Protein AF-A0A7C7AIQ3-F1 (afdb_monomer)

Structure (mmCIF, N/CA/C/O backbone):
data_AF-A0A7C7AIQ3-F1
#
_entry.id   AF-A0A7C7AIQ3-F1
#
loop_
_atom_site.group_PDB
_atom_site.id
_atom_site.type_symbol
_atom_site.label_atom_id
_atom_site.label_alt_id
_atom_site.label_comp_id
_atom_site.label_asym_id
_atom_site.label_entity_id
_atom_site.label_seq_id
_atom_site.pdbx_PDB_ins_code
_atom_site.Cartn_x
_atom_site.Cartn_y
_atom_site.Cartn_z
_atom_site.occupancy
_atom_site.B_iso_or_equiv
_atom_site.auth_seq_id
_atom_site.auth_comp_id
_atom_site.auth_asym_id
_atom_site.auth_atom_id
_atom_site.pdbx_PDB_model_num
ATOM 1 N N . MET A 1 1 ? -0.720 5.839 36.475 1.00 49.28 1 MET A N 1
ATOM 2 C CA . MET A 1 1 ? -1.528 6.045 35.259 1.00 49.28 1 MET A CA 1
ATOM 3 C C . MET A 1 1 ? -2.927 5.538 35.552 1.00 49.28 1 MET A C 1
ATOM 5 O O . MET A 1 1 ? -3.053 4.562 36.286 1.00 49.28 1 MET A O 1
ATOM 9 N N . SER A 1 2 ? -3.957 6.256 35.114 1.00 49.16 2 SER A N 1
ATOM 10 C CA . SER A 1 2 ? -5.349 5.854 35.315 1.00 49.16 2 SER A CA 1
ATOM 11 C C . SER A 1 2 ? -5.785 5.076 34.081 1.00 49.16 2 SER A C 1
ATOM 13 O O . SER A 1 2 ? -6.125 5.709 33.092 1.00 49.16 2 SER A O 1
ATOM 15 N N . ASN A 1 3 ? -5.811 3.741 34.148 1.00 64.69 3 ASN A N 1
ATOM 16 C CA . ASN A 1 3 ? -6.413 2.907 33.104 1.00 64.69 3 ASN A CA 1
ATOM 17 C C . ASN A 1 3 ? -7.924 3.153 33.109 1.00 64.69 3 ASN A C 1
ATOM 19 O O . ASN A 1 3 ? -8.676 2.507 33.842 1.00 64.69 3 ASN A O 1
ATOM 23 N N . LYS A 1 4 ? -8.358 4.166 32.365 1.00 81.81 4 LYS A N 1
ATOM 24 C CA . LYS A 1 4 ? -9.759 4.517 32.202 1.00 81.81 4 LYS A CA 1
ATOM 25 C C . LYS A 1 4 ? -10.220 3.943 30.876 1.00 81.81 4 LYS A C 1
ATOM 27 O O . LYS A 1 4 ? -9.549 4.082 29.865 1.00 81.81 4 LYS A O 1
ATOM 32 N N . PHE A 1 5 ? -11.397 3.342 30.885 1.00 80.12 5 PHE A N 1
ATOM 33 C CA . PHE A 1 5 ? -12.106 3.023 29.663 1.00 80.12 5 PHE A CA 1
ATOM 34 C C . PHE A 1 5 ? -13.197 4.070 29.429 1.00 80.12 5 PHE A C 1
ATOM 36 O O . PHE A 1 5 ? -13.972 4.388 30.336 1.00 80.12 5 PHE A O 1
ATOM 43 N N . SER A 1 6 ? -13.244 4.643 28.228 1.00 82.38 6 SER A N 1
ATOM 44 C CA . SER A 1 6 ? -14.257 5.618 27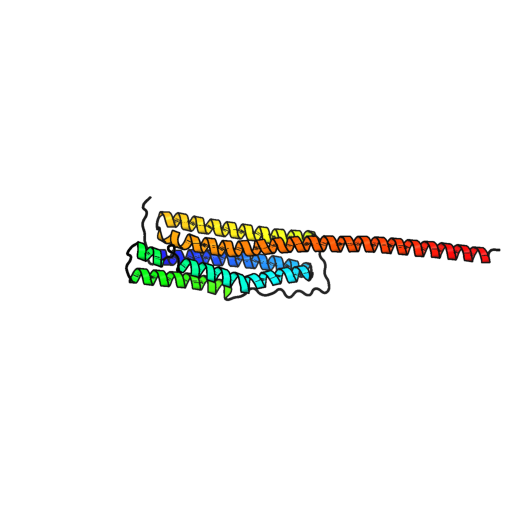.834 1.00 82.38 6 SER A CA 1
ATOM 45 C C . SER A 1 6 ? -14.671 5.401 26.386 1.00 82.38 6 SER A C 1
ATOM 47 O O . SER A 1 6 ? -13.958 5.779 25.465 1.00 82.38 6 SER A O 1
ATOM 49 N N . PHE A 1 7 ? -15.883 4.892 26.182 1.00 84.56 7 PHE A N 1
ATOM 50 C CA . PHE A 1 7 ? -16.467 4.720 24.850 1.00 84.56 7 PHE A CA 1
ATOM 51 C C . PHE A 1 7 ? -17.445 5.840 24.481 1.00 84.56 7 PHE A C 1
ATOM 53 O O . PHE A 1 7 ? -18.504 5.608 23.906 1.00 84.56 7 PHE A O 1
ATOM 60 N N . LYS A 1 8 ? -17.128 7.074 24.881 1.00 88.69 8 LYS A N 1
ATOM 61 C CA . LYS A 1 8 ? -17.923 8.255 24.522 1.00 88.69 8 LYS A CA 1
ATOM 62 C C . LYS A 1 8 ? -17.771 8.570 23.035 1.00 88.69 8 LYS A C 1
ATOM 64 O O . LYS A 1 8 ? -16.748 8.243 22.447 1.00 88.69 8 LYS A O 1
ATOM 69 N N . GLU A 1 9 ? -18.751 9.275 22.479 1.00 88.56 9 GLU A N 1
ATOM 70 C CA . GLU A 1 9 ? -18.782 9.689 21.068 1.00 88.56 9 GLU A CA 1
ATOM 71 C C . GLU A 1 9 ? -17.469 10.339 20.601 1.00 88.56 9 GLU A C 1
ATOM 73 O O . GLU A 1 9 ? -16.960 9.999 19.542 1.00 88.56 9 GLU A O 1
ATOM 78 N N . GLU A 1 10 ? -16.865 11.196 21.426 1.00 89.75 10 GLU A N 1
ATOM 79 C CA . GLU A 1 10 ? -15.588 11.853 21.121 1.00 89.75 10 GLU A CA 1
ATOM 80 C C . GLU A 1 10 ? -14.443 10.846 20.897 1.00 89.75 10 GLU A C 1
ATOM 82 O O . GLU A 1 10 ? -13.700 10.963 19.928 1.00 89.75 10 GLU A O 1
ATOM 87 N N . ALA A 1 11 ? -14.361 9.794 21.720 1.00 89.88 11 ALA A N 1
ATOM 88 C CA . ALA A 1 11 ? -13.369 8.732 21.548 1.00 89.88 11 ALA A CA 1
ATOM 89 C C . ALA A 1 11 ? -13.657 7.878 20.303 1.00 89.88 11 ALA A C 1
ATOM 91 O O . ALA A 1 11 ? -12.736 7.482 19.598 1.00 89.88 11 ALA A O 1
ATOM 92 N N . GLN A 1 12 ? -14.934 7.619 20.003 1.00 91.50 12 GLN A N 1
ATOM 93 C CA . GLN A 1 12 ? -15.332 6.883 18.798 1.00 91.50 12 GLN A CA 1
ATOM 94 C C . GLN A 1 12 ? -14.935 7.652 17.529 1.00 91.50 12 GLN A C 1
ATOM 96 O O . GLN A 1 12 ? -14.355 7.076 16.613 1.00 91.50 12 GLN A O 1
ATOM 101 N N . GLN A 1 13 ? -15.193 8.964 17.495 1.00 92.38 13 GLN A N 1
ATOM 102 C CA . GLN A 1 13 ? -14.809 9.836 16.382 1.00 92.38 13 GLN A CA 1
ATOM 103 C C . GLN A 1 13 ? -13.288 9.904 16.212 1.00 92.38 13 GLN A C 1
ATOM 105 O O . GLN A 1 13 ? -12.798 9.832 15.088 1.00 92.38 13 GLN A O 1
ATOM 110 N N . GLN A 1 14 ? -12.538 9.994 17.313 1.00 92.94 14 GLN A N 1
ATOM 111 C CA . GLN A 1 14 ? -11.074 9.979 17.278 1.00 92.94 14 GLN A CA 1
ATOM 112 C C . GLN A 1 14 ? -10.526 8.655 16.739 1.00 92.94 14 GLN A C 1
ATOM 114 O O . GLN A 1 14 ? -9.630 8.674 15.902 1.00 92.94 14 GLN A O 1
ATOM 119 N N . ILE A 1 15 ? -11.090 7.517 17.153 1.00 93.06 15 ILE A N 1
ATOM 120 C CA . ILE A 1 15 ? -10.710 6.191 16.646 1.00 93.06 15 ILE A CA 1
ATOM 121 C C . ILE A 1 15 ? -10.905 6.100 15.124 1.00 93.06 15 ILE A C 1
ATOM 123 O O . ILE A 1 15 ? -9.978 5.703 14.418 1.00 93.06 15 ILE A O 1
ATOM 127 N N . ILE A 1 16 ? -12.070 6.514 14.607 1.00 93.06 16 ILE A N 1
ATOM 128 C CA . ILE A 1 16 ? -12.324 6.541 13.153 1.00 93.06 16 ILE A CA 1
ATOM 129 C C . ILE A 1 16 ? -11.329 7.467 12.464 1.00 93.06 16 ILE A C 1
ATOM 131 O O . ILE A 1 16 ? -10.707 7.071 11.483 1.00 93.06 16 ILE A O 1
ATOM 135 N N . SER A 1 17 ? -11.161 8.683 12.989 1.00 94.19 17 SER A N 1
ATOM 136 C CA . SER A 1 17 ? -10.288 9.687 12.388 1.00 94.19 17 SER A CA 1
ATOM 137 C C . SER A 1 17 ? -8.838 9.215 12.326 1.00 94.19 17 SER A C 1
ATOM 139 O O . SER A 1 17 ? -8.177 9.474 11.330 1.00 94.19 17 SER A O 1
ATOM 141 N N . LEU A 1 18 ? -8.339 8.516 13.349 1.00 94.75 18 LEU A N 1
ATOM 142 C CA . LEU A 1 18 ? -6.983 7.966 13.340 1.00 94.75 18 LEU A CA 1
ATOM 143 C C . LEU A 1 18 ? -6.809 6.929 12.233 1.00 94.75 18 LEU A C 1
ATOM 145 O O . LEU A 1 18 ? -5.824 6.987 11.501 1.00 94.75 18 LEU A O 1
ATOM 149 N N . TYR A 1 19 ? -7.765 6.009 12.093 1.00 94.25 19 TYR A N 1
ATOM 150 C CA . TYR A 1 19 ? -7.706 5.000 11.040 1.00 94.25 19 TYR A CA 1
ATOM 151 C C . TYR A 1 19 ? -7.817 5.636 9.649 1.00 94.25 19 TYR A C 1
ATOM 153 O O . TYR A 1 19 ? -6.993 5.358 8.784 1.00 94.25 19 TYR A O 1
ATOM 161 N N . GLN A 1 20 ? -8.764 6.558 9.455 1.00 94.62 20 GLN A N 1
ATOM 162 C CA . GLN A 1 20 ? -8.921 7.314 8.208 1.00 94.62 20 GLN A CA 1
ATOM 163 C C . GLN A 1 20 ? -7.645 8.059 7.827 1.00 94.62 20 GLN A C 1
ATOM 165 O O . GLN A 1 20 ? -7.159 7.898 6.713 1.00 94.62 20 GLN A O 1
ATOM 170 N N . SER A 1 21 ? -7.055 8.817 8.752 1.00 95.88 21 SER A N 1
ATOM 171 C CA . SER A 1 21 ? -5.840 9.576 8.463 1.00 95.88 21 SER A CA 1
ATOM 172 C C . SER A 1 21 ? -4.635 8.673 8.172 1.00 95.88 21 SER A C 1
ATOM 174 O O . SER A 1 21 ? -3.797 9.041 7.350 1.00 95.88 21 SER A O 1
ATOM 176 N N . ALA A 1 22 ? -4.549 7.483 8.780 1.00 94.88 22 ALA A N 1
ATOM 177 C CA . ALA A 1 22 ? -3.524 6.500 8.426 1.00 94.88 22 ALA A CA 1
ATOM 178 C C . ALA A 1 22 ? -3.657 6.047 6.967 1.00 94.88 22 ALA A C 1
ATOM 180 O O . ALA A 1 22 ? -2.678 6.068 6.224 1.00 94.88 22 ALA A O 1
ATOM 181 N N . ILE A 1 23 ? -4.875 5.715 6.540 1.00 93.12 23 ILE A N 1
ATOM 182 C CA . ILE A 1 23 ? -5.164 5.307 5.163 1.00 93.12 23 ILE A CA 1
ATOM 183 C C . ILE A 1 23 ? -4.955 6.458 4.168 1.00 93.12 23 ILE A C 1
ATOM 185 O O . ILE A 1 23 ? -4.373 6.253 3.104 1.00 93.12 23 ILE A O 1
ATOM 189 N N . GLU A 1 24 ? -5.370 7.680 4.505 1.00 94.12 24 GLU A N 1
ATOM 190 C CA . GLU A 1 24 ? -5.169 8.867 3.665 1.00 94.12 24 GLU A CA 1
ATOM 191 C C . GLU A 1 24 ? -3.683 9.198 3.465 1.00 94.12 24 GLU A C 1
ATOM 193 O O . GLU A 1 24 ? -3.253 9.436 2.331 1.00 94.12 24 GLU A O 1
ATOM 198 N N . ASP A 1 25 ? -2.887 9.176 4.541 1.00 95.94 25 ASP A N 1
ATOM 199 C CA . ASP A 1 25 ? -1.438 9.391 4.471 1.00 95.94 25 ASP A CA 1
ATOM 200 C C . ASP A 1 25 ? -0.778 8.320 3.581 1.00 95.94 25 ASP A C 1
ATOM 202 O O . ASP A 1 25 ? 0.031 8.644 2.706 1.00 95.94 25 ASP A O 1
ATOM 206 N N . THR A 1 26 ? -1.172 7.051 3.736 1.00 93.00 26 THR A N 1
ATOM 207 C CA . THR A 1 26 ? -0.677 5.944 2.906 1.00 93.00 26 THR A CA 1
ATOM 208 C C . THR A 1 26 ? -1.060 6.103 1.436 1.00 93.00 26 THR A C 1
ATOM 210 O O . THR A 1 26 ? -0.207 5.945 0.558 1.00 93.00 26 THR A O 1
ATOM 213 N N . ASN A 1 27 ? -2.305 6.468 1.132 1.00 90.50 27 ASN A N 1
ATOM 214 C CA . ASN A 1 27 ? -2.757 6.694 -0.244 1.00 90.50 27 ASN A CA 1
ATOM 215 C C . ASN A 1 27 ? -2.008 7.860 -0.903 1.00 90.50 27 ASN A C 1
ATOM 217 O O . ASN A 1 27 ? -1.611 7.765 -2.065 1.00 90.50 27 ASN A O 1
ATOM 221 N N . SER A 1 28 ? -1.747 8.931 -0.151 1.00 93.50 28 SER A N 1
ATOM 222 C CA . SER A 1 28 ? -0.955 10.075 -0.615 1.00 93.50 28 SER A CA 1
ATOM 223 C C . SER A 1 28 ? 0.465 9.668 -1.020 1.00 93.50 28 SER A C 1
ATOM 225 O O . SER A 1 28 ? 0.931 10.032 -2.103 1.00 93.50 28 SER A O 1
ATOM 227 N N . GLU A 1 29 ? 1.155 8.874 -0.196 1.00 94.50 29 GLU A N 1
ATOM 228 C CA . GLU A 1 29 ? 2.487 8.362 -0.544 1.00 94.50 29 GLU A CA 1
ATOM 229 C C . GLU A 1 29 ? 2.442 7.358 -1.702 1.00 94.50 29 GLU A C 1
ATOM 231 O O . GLU A 1 29 ? 3.329 7.364 -2.558 1.00 94.50 29 GLU A O 1
ATOM 236 N N . THR A 1 30 ? 1.378 6.554 -1.787 1.00 90.88 30 THR A N 1
ATOM 237 C CA . THR A 1 30 ? 1.174 5.591 -2.880 1.00 90.88 30 THR A CA 1
ATOM 238 C C . THR A 1 30 ? 1.076 6.320 -4.212 1.00 90.88 30 THR A C 1
ATOM 240 O O . THR A 1 30 ? 1.784 5.977 -5.156 1.00 90.88 30 THR A O 1
ATOM 243 N N . GLN A 1 31 ? 0.283 7.391 -4.284 1.00 90.62 31 GLN A N 1
ATOM 244 C CA . GLN A 1 31 ? 0.156 8.179 -5.506 1.00 90.62 31 GLN A CA 1
ATOM 245 C C . GLN A 1 31 ? 1.492 8.808 -5.925 1.00 90.62 31 GLN A C 1
ATOM 247 O O . GLN A 1 31 ? 1.877 8.721 -7.090 1.00 90.62 31 GLN A O 1
ATOM 252 N N . LYS A 1 32 ? 2.253 9.378 -4.980 1.00 93.75 32 LYS A N 1
ATOM 253 C CA . LYS A 1 32 ? 3.584 9.944 -5.273 1.00 93.75 32 LYS A CA 1
ATOM 254 C C . LYS A 1 32 ? 4.542 8.892 -5.824 1.00 93.75 32 LYS A C 1
ATOM 256 O O . LYS A 1 32 ? 5.353 9.192 -6.702 1.00 93.75 32 LYS A O 1
ATOM 261 N N . TYR A 1 33 ? 4.483 7.676 -5.290 1.00 91.75 33 TYR A N 1
ATOM 262 C CA . TYR A 1 33 ? 5.276 6.556 -5.776 1.00 91.75 33 TYR A CA 1
ATOM 263 C C . TYR A 1 33 ? 4.894 6.169 -7.213 1.00 91.75 33 TYR A C 1
ATOM 265 O O . TYR A 1 33 ? 5.775 6.061 -8.070 1.00 91.75 33 TYR A O 1
ATOM 273 N N . LEU A 1 34 ? 3.596 6.043 -7.504 1.00 91.06 34 LEU A N 1
ATOM 274 C CA . LEU A 1 34 ? 3.099 5.755 -8.853 1.00 91.06 34 LEU A CA 1
ATOM 275 C C . LEU A 1 34 ? 3.514 6.831 -9.856 1.00 91.06 34 LEU A C 1
ATOM 277 O O . LEU A 1 34 ? 3.943 6.494 -10.956 1.00 91.06 34 LEU A O 1
ATOM 281 N N . ASP A 1 35 ? 3.466 8.107 -9.474 1.00 93.69 35 ASP A N 1
ATOM 282 C CA . ASP A 1 35 ? 3.887 9.212 -10.339 1.00 93.69 35 ASP A CA 1
ATOM 283 C C . ASP A 1 35 ? 5.376 9.096 -10.716 1.00 93.69 35 ASP A C 1
ATOM 285 O O . ASP A 1 35 ? 5.744 9.261 -11.884 1.00 93.69 35 ASP A O 1
ATOM 289 N N . LYS A 1 36 ? 6.244 8.756 -9.747 1.00 94.38 36 LYS A N 1
ATOM 290 C CA . LYS A 1 36 ? 7.678 8.502 -9.991 1.00 94.38 36 LYS A CA 1
ATOM 291 C C . LYS A 1 36 ? 7.881 7.305 -10.925 1.00 94.38 36 LYS A C 1
ATOM 293 O O . LYS A 1 36 ? 8.690 7.376 -11.852 1.00 94.38 36 LYS A O 1
ATOM 298 N N . MET A 1 37 ? 7.147 6.217 -10.697 1.00 92.50 37 MET A N 1
ATOM 299 C CA . MET A 1 37 ? 7.216 5.002 -11.512 1.00 92.50 37 MET A CA 1
ATOM 300 C C . MET A 1 37 ? 6.725 5.243 -12.944 1.00 92.50 37 MET A C 1
ATOM 302 O O . MET A 1 37 ? 7.377 4.807 -13.892 1.00 92.50 37 MET A O 1
ATOM 306 N N . ASN A 1 38 ? 5.629 5.982 -13.115 1.00 93.56 38 ASN A N 1
ATOM 307 C CA . ASN A 1 38 ? 5.101 6.362 -14.419 1.00 93.56 38 ASN A CA 1
ATOM 308 C C . ASN A 1 38 ? 6.105 7.226 -15.191 1.00 93.56 38 ASN A C 1
ATOM 310 O O . ASN A 1 38 ? 6.426 6.927 -16.338 1.00 93.56 38 ASN A O 1
ATOM 314 N N . ALA A 1 39 ? 6.686 8.240 -14.542 1.00 95.50 39 ALA A N 1
ATOM 315 C CA . ALA A 1 39 ? 7.717 9.075 -15.156 1.00 95.50 39 ALA A CA 1
ATOM 316 C C . ALA A 1 39 ? 8.943 8.259 -15.603 1.00 95.50 39 ALA A C 1
ATOM 318 O O . ALA A 1 39 ? 9.506 8.516 -16.670 1.00 95.50 39 ALA A O 1
ATOM 319 N N . LEU A 1 40 ? 9.348 7.257 -14.816 1.00 95.12 40 LEU A N 1
ATOM 320 C CA . LEU A 1 40 ? 10.439 6.357 -15.182 1.00 95.12 40 LEU A CA 1
ATOM 321 C C . LEU A 1 40 ? 10.060 5.436 -16.351 1.00 95.12 40 LEU A C 1
ATOM 323 O O . LEU A 1 40 ? 10.860 5.245 -17.267 1.00 95.12 40 LEU A O 1
ATOM 327 N N . CYS A 1 41 ? 8.839 4.903 -16.364 1.00 94.56 41 CYS A N 1
ATOM 328 C CA . CYS A 1 41 ? 8.336 4.107 -17.480 1.00 94.56 41 CYS A CA 1
ATOM 329 C C . CYS A 1 41 ? 8.273 4.934 -18.772 1.00 94.56 41 CYS A C 1
ATOM 331 O O . CYS A 1 41 ? 8.736 4.464 -19.805 1.00 94.56 41 CYS A O 1
ATOM 333 N N . GLU A 1 42 ? 7.797 6.178 -18.719 1.00 95.88 42 GLU A N 1
ATOM 334 C CA . GLU A 1 42 ? 7.765 7.109 -19.859 1.00 95.88 42 GLU A CA 1
ATOM 335 C C . GLU A 1 42 ? 9.158 7.505 -20.355 1.00 95.88 42 GLU A C 1
ATOM 337 O O . GLU A 1 42 ? 9.384 7.638 -21.560 1.00 95.88 42 GLU A O 1
ATOM 342 N N . LYS A 1 43 ? 10.116 7.670 -19.435 1.00 95.94 43 LYS A N 1
ATOM 343 C CA . LYS A 1 43 ? 11.522 7.901 -19.783 1.00 95.94 43 LYS A CA 1
ATOM 344 C C . LYS A 1 43 ? 12.099 6.695 -20.519 1.00 95.94 43 LYS A C 1
ATOM 346 O O . LYS A 1 43 ? 12.709 6.863 -21.570 1.00 95.94 43 LYS A O 1
ATOM 351 N N . THR A 1 44 ? 11.936 5.503 -19.947 1.00 95.62 44 THR A N 1
ATOM 352 C CA . THR A 1 44 ? 12.633 4.306 -20.428 1.00 95.62 44 THR A CA 1
ATOM 353 C C . THR A 1 44 ? 11.946 3.627 -21.599 1.00 95.62 44 THR A C 1
ATOM 355 O O . THR A 1 44 ? 12.599 2.952 -22.395 1.00 95.62 44 THR A O 1
ATOM 358 N N . LYS A 1 45 ? 10.619 3.756 -21.692 1.00 95.69 45 LYS A N 1
ATOM 359 C CA . LYS A 1 45 ? 9.769 3.089 -22.687 1.00 95.69 45 LYS A CA 1
ATOM 360 C C . LYS A 1 45 ? 10.063 1.593 -22.789 1.00 95.69 45 LYS A C 1
ATOM 362 O O . LYS A 1 45 ? 10.005 0.996 -23.865 1.00 95.69 45 LYS A O 1
ATOM 367 N N . PHE A 1 46 ? 10.430 0.980 -21.663 1.00 93.56 46 PHE A N 1
ATOM 368 C CA . PHE A 1 46 ? 10.929 -0.385 -21.626 1.00 93.56 46 PHE A CA 1
ATOM 369 C C . PHE A 1 46 ? 9.852 -1.346 -21.130 1.00 93.56 46 PHE A C 1
ATOM 371 O O . PHE A 1 46 ? 9.450 -1.312 -19.969 1.00 93.56 46 PHE A O 1
ATOM 378 N N . LEU A 1 47 ? 9.402 -2.237 -22.018 1.00 93.50 47 LEU A N 1
ATOM 379 C CA . LEU A 1 47 ? 8.257 -3.116 -21.771 1.00 93.50 47 LEU A CA 1
ATOM 380 C C . LEU A 1 47 ? 8.361 -3.951 -20.479 1.00 93.50 47 LEU A C 1
ATOM 382 O O . LEU A 1 47 ? 7.380 -3.988 -19.743 1.00 93.50 47 LEU A O 1
ATOM 386 N N . PRO A 1 48 ? 9.501 -4.586 -20.138 1.00 91.69 48 PRO A N 1
ATOM 387 C CA . PRO A 1 48 ? 9.620 -5.300 -18.866 1.00 91.69 48 PRO A CA 1
ATOM 388 C C . PRO A 1 48 ? 9.365 -4.432 -17.629 1.00 91.69 48 PRO A C 1
ATOM 390 O O . PRO A 1 48 ? 8.773 -4.920 -16.672 1.00 91.69 48 PRO A O 1
ATOM 393 N N . MET A 1 49 ? 9.765 -3.157 -17.654 1.00 90.44 49 MET A N 1
ATOM 394 C CA . MET A 1 49 ? 9.544 -2.231 -16.541 1.00 90.44 49 MET A CA 1
ATOM 395 C C . MET A 1 49 ? 8.072 -1.809 -16.455 1.00 90.44 49 MET A C 1
ATOM 397 O O . MET A 1 49 ? 7.491 -1.860 -15.374 1.00 90.44 49 MET A O 1
ATOM 401 N N . VAL A 1 50 ? 7.448 -1.500 -17.599 1.00 93.06 50 VAL A N 1
ATOM 402 C CA . VAL A 1 50 ? 6.005 -1.201 -17.689 1.00 93.06 50 VAL A CA 1
ATOM 403 C C . VAL A 1 50 ? 5.167 -2.382 -17.190 1.00 93.06 50 VAL A C 1
ATOM 405 O O . VAL A 1 50 ? 4.250 -2.202 -16.395 1.00 93.06 50 VAL A O 1
ATOM 408 N N . ASN A 1 51 ? 5.507 -3.607 -17.600 1.00 92.81 51 ASN A N 1
ATOM 409 C CA . ASN A 1 51 ? 4.808 -4.812 -17.150 1.00 92.81 51 ASN A CA 1
ATOM 410 C C . ASN A 1 51 ? 4.970 -5.034 -15.644 1.00 92.81 51 ASN A C 1
ATOM 412 O O . ASN A 1 51 ? 4.001 -5.372 -14.975 1.00 92.81 51 ASN A O 1
ATOM 416 N N . ALA A 1 52 ? 6.173 -4.831 -15.101 1.00 89.25 52 ALA A N 1
ATOM 417 C CA . ALA A 1 52 ? 6.406 -4.967 -13.668 1.00 89.25 52 ALA A CA 1
ATOM 418 C C . ALA A 1 52 ? 5.556 -3.969 -12.867 1.00 89.25 52 ALA A C 1
ATOM 420 O O . ALA A 1 52 ? 4.917 -4.366 -11.897 1.00 89.25 52 ALA A O 1
ATOM 421 N N . ALA A 1 53 ? 5.511 -2.708 -13.304 1.00 89.75 53 ALA A N 1
ATOM 422 C CA . ALA A 1 53 ? 4.682 -1.670 -12.702 1.00 89.75 53 ALA A CA 1
ATOM 423 C C . ALA A 1 53 ? 3.185 -2.031 -12.726 1.00 89.75 53 ALA A C 1
ATOM 425 O O . ALA A 1 53 ? 2.514 -1.972 -11.695 1.00 89.75 53 ALA A O 1
ATOM 426 N N . ASN A 1 54 ? 2.676 -2.463 -13.884 1.00 91.94 54 ASN A N 1
ATOM 427 C CA . ASN A 1 54 ? 1.270 -2.840 -14.045 1.00 91.94 54 ASN A CA 1
ATOM 428 C C . ASN A 1 54 ? 0.899 -4.099 -13.253 1.00 91.94 54 ASN A C 1
ATOM 430 O O . ASN A 1 54 ? -0.195 -4.160 -12.698 1.00 91.94 54 ASN A O 1
ATOM 434 N N . ASP A 1 55 ? 1.806 -5.072 -13.127 1.00 89.94 55 ASP A N 1
ATOM 435 C CA . ASP A 1 55 ? 1.586 -6.242 -12.271 1.00 89.94 55 ASP A CA 1
ATOM 436 C C . ASP A 1 55 ? 1.394 -5.838 -10.797 1.00 89.94 55 ASP A C 1
ATOM 438 O O . ASP A 1 55 ? 0.553 -6.417 -10.110 1.00 89.94 55 ASP A O 1
ATOM 442 N N . SER A 1 56 ? 2.128 -4.832 -10.311 1.00 86.38 56 SER A N 1
ATOM 443 C CA . SER A 1 56 ? 1.985 -4.320 -8.938 1.00 86.38 56 SER A CA 1
ATOM 444 C C . SER A 1 56 ? 0.713 -3.517 -8.735 1.00 86.38 56 SER A C 1
ATOM 446 O O . SER A 1 56 ? 0.035 -3.689 -7.725 1.00 86.38 56 SER A O 1
ATOM 448 N N . ILE A 1 57 ? 0.352 -2.679 -9.710 1.00 89.44 57 ILE A N 1
ATOM 449 C CA . ILE A 1 57 ? -0.934 -1.968 -9.727 1.00 89.44 57 ILE A CA 1
ATOM 450 C C . ILE A 1 57 ? -2.087 -2.974 -9.671 1.00 89.44 57 ILE A C 1
ATOM 452 O O . ILE A 1 57 ? -3.016 -2.824 -8.877 1.00 89.44 57 ILE A O 1
ATOM 456 N N . LYS A 1 58 ? -2.000 -4.048 -10.459 1.00 90.75 58 LYS A N 1
ATOM 457 C CA . LYS A 1 58 ? -2.986 -5.125 -10.445 1.00 90.75 58 LYS A CA 1
ATOM 458 C C . LYS A 1 58 ? -3.038 -5.837 -9.096 1.00 90.75 58 LYS A C 1
ATOM 460 O O . LYS A 1 58 ? -4.128 -6.057 -8.576 1.00 90.75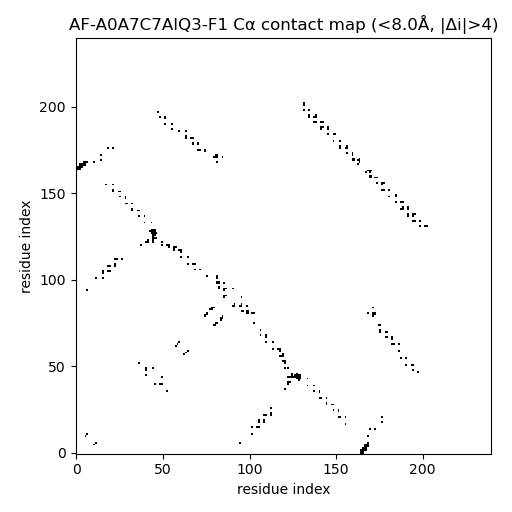 58 LYS A O 1
ATOM 465 N N . PHE A 1 59 ? -1.887 -6.167 -8.511 1.00 87.94 59 PHE A N 1
ATOM 466 C CA . PHE A 1 59 ? -1.840 -6.774 -7.182 1.00 87.94 59 PHE A CA 1
ATOM 467 C C . PHE A 1 59 ? -2.504 -5.877 -6.129 1.00 87.94 59 PHE A C 1
ATOM 469 O O . PHE A 1 59 ? -3.321 -6.363 -5.348 1.00 87.94 59 PHE A O 1
ATOM 476 N N . TYR A 1 60 ? -2.203 -4.575 -6.134 1.00 87.00 60 TYR A N 1
ATOM 477 C CA . TYR A 1 60 ? -2.815 -3.599 -5.230 1.00 87.00 60 TYR A CA 1
ATOM 478 C C . TYR A 1 60 ? -4.342 -3.552 -5.402 1.00 87.00 60 TYR A C 1
ATOM 480 O O . TYR A 1 60 ? -5.084 -3.642 -4.426 1.00 87.00 60 TYR A O 1
ATOM 488 N N . ASN A 1 61 ? -4.822 -3.460 -6.644 1.00 88.44 61 ASN A N 1
ATOM 489 C CA . ASN A 1 61 ? -6.251 -3.337 -6.937 1.00 88.44 61 ASN A CA 1
ATOM 490 C C . ASN A 1 61 ? -7.047 -4.625 -6.646 1.00 88.44 61 ASN A C 1
ATOM 492 O O . ASN A 1 61 ? -8.223 -4.549 -6.287 1.00 88.44 61 ASN A O 1
ATOM 496 N N . GLU A 1 62 ? -6.443 -5.803 -6.831 1.00 87.88 62 GLU A N 1
ATOM 497 C CA . GLU A 1 62 ? -7.140 -7.094 -6.750 1.00 87.88 62 GLU A CA 1
ATOM 498 C C . GLU A 1 62 ? -6.832 -7.858 -5.455 1.00 87.88 62 GLU A C 1
ATOM 500 O O . GLU A 1 62 ? -7.742 -8.164 -4.680 1.00 87.88 62 GLU A O 1
ATOM 505 N N . THR A 1 63 ? -5.559 -8.183 -5.224 1.00 89.69 63 THR A N 1
ATOM 506 C CA . THR A 1 63 ? -5.127 -9.101 -4.161 1.00 89.69 63 THR A CA 1
ATOM 507 C C . THR A 1 63 ? -5.109 -8.416 -2.804 1.00 89.69 63 THR A C 1
ATOM 509 O O . THR A 1 63 ? -5.727 -8.901 -1.858 1.00 89.69 63 THR A O 1
ATOM 512 N N . LEU A 1 64 ? -4.467 -7.249 -2.721 1.00 89.25 64 LEU A N 1
ATOM 513 C CA . LEU A 1 64 ? -4.271 -6.543 -1.456 1.00 89.25 64 LEU A CA 1
ATOM 514 C C . LEU A 1 64 ? -5.603 -6.179 -0.792 1.00 89.25 64 LEU A C 1
ATOM 516 O O . LEU A 1 64 ? -5.762 -6.346 0.416 1.00 89.25 64 LEU A O 1
ATOM 520 N N . ARG A 1 65 ? -6.593 -5.753 -1.587 1.00 88.44 65 ARG A N 1
ATOM 521 C CA . ARG A 1 65 ? -7.950 -5.500 -1.089 1.00 88.44 65 ARG A CA 1
ATOM 522 C C . ARG A 1 65 ? -8.536 -6.733 -0.405 1.00 88.44 65 ARG A C 1
ATOM 524 O O . ARG A 1 65 ? -9.108 -6.617 0.675 1.00 88.44 65 ARG A O 1
ATOM 531 N N . TYR A 1 66 ? 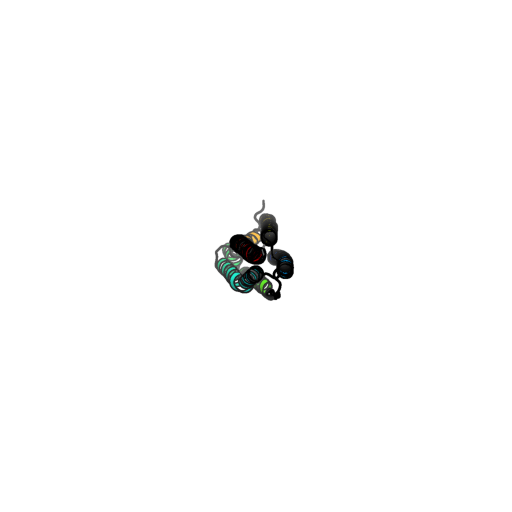-8.443 -7.898 -1.044 1.00 89.88 66 TYR A N 1
ATOM 532 C CA . TYR A 1 66 ? -8.979 -9.135 -0.481 1.00 89.88 66 TYR A CA 1
ATOM 533 C C . TYR A 1 66 ? -8.282 -9.495 0.835 1.00 89.88 66 TYR A C 1
ATOM 535 O O . TYR A 1 66 ? -8.965 -9.807 1.811 1.00 89.88 66 TYR A O 1
ATOM 543 N N . ASP A 1 67 ? -6.954 -9.393 0.876 1.00 90.56 67 ASP A N 1
ATOM 544 C CA . ASP A 1 67 ? -6.166 -9.742 2.056 1.00 90.56 67 ASP A CA 1
ATOM 545 C C . ASP A 1 67 ? -6.466 -8.806 3.234 1.00 90.56 67 ASP A C 1
ATOM 547 O O . ASP A 1 67 ? -6.796 -9.286 4.317 1.00 90.56 67 ASP A O 1
ATOM 551 N N . ILE A 1 68 ? -6.491 -7.485 3.020 1.00 91.62 68 ILE A N 1
ATOM 552 C CA . ILE A 1 68 ? -6.841 -6.516 4.074 1.00 91.62 68 ILE A CA 1
ATOM 553 C C . ILE A 1 68 ? -8.264 -6.756 4.590 1.00 91.62 68 ILE A C 1
ATOM 555 O O . ILE A 1 68 ? -8.480 -6.784 5.802 1.00 91.62 68 ILE A O 1
ATOM 559 N N . LYS A 1 69 ? -9.247 -6.977 3.701 1.00 91.75 69 LYS A N 1
ATOM 560 C CA . LYS A 1 69 ? -10.626 -7.267 4.135 1.00 91.75 69 LYS A CA 1
ATOM 561 C C . LYS A 1 69 ? -10.713 -8.568 4.929 1.00 91.75 69 LYS A C 1
ATOM 563 O O . LYS A 1 69 ? -11.489 -8.646 5.878 1.00 91.75 69 LYS A O 1
ATOM 568 N N . LYS A 1 70 ? -9.923 -9.577 4.561 1.00 92.19 70 LYS A N 1
ATOM 569 C CA . LYS A 1 70 ? -9.847 -10.830 5.308 1.00 92.19 70 LYS A CA 1
ATOM 570 C C . LYS A 1 70 ? -9.258 -10.608 6.701 1.00 92.19 70 LYS A C 1
ATOM 572 O O . LYS A 1 70 ? -9.890 -11.015 7.668 1.00 92.19 70 LYS A O 1
ATOM 577 N N . TYR A 1 71 ? -8.119 -9.925 6.816 1.00 91.31 71 TYR A N 1
ATOM 578 C CA . TYR A 1 71 ? -7.514 -9.611 8.115 1.00 91.31 71 TYR A CA 1
ATOM 579 C C . TYR A 1 71 ? -8.447 -8.791 9.004 1.00 91.31 71 TYR A C 1
ATOM 581 O O . TYR A 1 71 ? -8.566 -9.063 10.197 1.00 91.31 71 TYR A O 1
ATOM 589 N N . PHE A 1 72 ? -9.153 -7.821 8.421 1.00 93.38 72 PHE A N 1
ATOM 590 C CA . PHE A 1 72 ? -10.150 -7.046 9.144 1.00 93.38 72 PHE A CA 1
ATOM 591 C C . PHE A 1 72 ? -11.291 -7.931 9.665 1.00 93.38 72 PHE A C 1
ATOM 593 O O . PHE A 1 72 ? -11.662 -7.823 10.830 1.00 93.38 72 PHE A O 1
ATOM 600 N N . GLY A 1 73 ? -11.816 -8.836 8.832 1.00 93.56 73 GLY A N 1
ATOM 601 C CA . GLY A 1 73 ? -12.834 -9.807 9.241 1.00 93.56 73 GLY A CA 1
ATOM 602 C C . GLY A 1 73 ? -12.356 -10.724 10.370 1.00 93.56 73 GLY A C 1
ATOM 603 O O . GLY A 1 73 ? -13.052 -10.866 11.372 1.00 93.56 73 GLY A O 1
ATOM 604 N N . ASP A 1 74 ? -11.143 -11.269 10.248 1.00 93.12 74 ASP A N 1
ATOM 605 C CA . ASP A 1 74 ? -10.522 -12.112 11.277 1.00 93.12 74 ASP A CA 1
ATOM 606 C C . ASP A 1 74 ? -10.350 -11.341 12.603 1.00 93.12 74 ASP A C 1
ATOM 608 O O . ASP A 1 74 ? -10.568 -11.897 13.680 1.00 93.12 74 ASP A O 1
ATOM 612 N N . TRP A 1 75 ? -10.008 -10.046 12.546 1.00 93.88 75 TRP A N 1
ATOM 613 C CA . TRP A 1 75 ? -9.954 -9.185 13.730 1.00 93.88 75 TRP A CA 1
ATOM 614 C C . TRP A 1 75 ? -11.335 -8.945 14.342 1.00 93.88 75 TRP A C 1
ATOM 616 O O . TRP A 1 75 ? -11.463 -9.066 15.560 1.00 93.88 75 TRP A O 1
ATOM 626 N N . VAL A 1 76 ? -12.362 -8.647 13.536 1.00 94.12 76 VAL A N 1
ATOM 627 C CA . VAL A 1 76 ? -13.739 -8.475 14.031 1.00 94.12 76 VAL A CA 1
ATOM 628 C C . VAL A 1 76 ? -14.188 -9.728 14.786 1.00 94.12 76 VAL A C 1
ATOM 630 O O . VAL A 1 76 ? -14.757 -9.613 15.863 1.00 94.12 76 VAL A O 1
ATOM 633 N N . GLU A 1 77 ? -13.886 -10.925 14.287 1.00 94.00 77 GLU A N 1
ATOM 634 C CA . GLU A 1 77 ? -14.253 -12.188 14.947 1.00 94.00 77 GLU A CA 1
ATOM 635 C C . GLU A 1 77 ? -13.393 -12.538 16.181 1.00 94.00 77 GLU A C 1
ATOM 637 O O . GLU A 1 77 ? -13.673 -13.520 16.875 1.00 94.00 77 GLU A O 1
ATOM 642 N N . SER A 1 78 ? -12.345 -11.764 16.470 1.00 91.75 78 SER A N 1
ATOM 643 C CA . SER A 1 78 ? -11.383 -12.057 17.535 1.00 91.75 78 SER A CA 1
ATOM 644 C C . SER A 1 78 ? -11.749 -11.433 18.888 1.00 91.75 78 SER A C 1
ATOM 646 O O . SER A 1 78 ? -12.529 -10.489 18.986 1.00 91.75 78 SER A O 1
ATOM 648 N N . GLU A 1 79 ? -11.101 -11.907 19.957 1.00 90.31 79 GLU A N 1
ATOM 649 C CA . GLU A 1 79 ? -11.247 -11.344 21.310 1.00 90.31 79 GLU A CA 1
ATOM 650 C C . GLU A 1 79 ? -10.667 -9.922 21.456 1.00 90.31 79 GLU A C 1
ATOM 652 O O . GLU A 1 79 ? -10.890 -9.271 22.477 1.00 90.31 79 GLU A O 1
ATOM 657 N N . SER A 1 80 ? -9.911 -9.434 20.465 1.00 87.50 80 SER A N 1
ATOM 658 C CA . SER A 1 80 ? -9.345 -8.080 20.463 1.00 87.50 80 SER A CA 1
ATOM 659 C C . SER A 1 80 ? -10.209 -7.057 19.720 1.00 87.50 80 SER A C 1
ATOM 661 O O . SER A 1 80 ? -9.828 -5.884 19.654 1.00 87.50 80 SER A O 1
ATOM 663 N N . SER A 1 81 ? -11.367 -7.472 19.190 1.00 91.81 81 SER A N 1
ATOM 664 C CA . SER A 1 81 ? -12.318 -6.577 18.534 1.00 91.81 81 SER A CA 1
ATOM 665 C C . SER A 1 81 ? -12.925 -5.565 19.510 1.00 91.81 81 SER A C 1
ATOM 667 O O . SER A 1 81 ? -12.930 -5.746 20.735 1.00 91.81 81 SER A O 1
ATOM 669 N N . LEU A 1 82 ? -13.461 -4.470 18.968 1.00 91.81 82 LEU A N 1
ATOM 670 C CA . LEU A 1 82 ? -14.105 -3.434 19.772 1.00 91.81 82 LEU A CA 1
ATOM 671 C C . LEU A 1 82 ? -15.326 -3.995 20.501 1.00 91.81 82 LEU A C 1
ATOM 673 O O . LEU A 1 82 ? -15.526 -3.702 21.682 1.00 91.81 82 LEU A O 1
ATOM 677 N N . HIS A 1 83 ? -16.153 -4.792 19.823 1.00 94.19 83 HIS A N 1
ATOM 678 C CA . HIS A 1 83 ? -17.346 -5.346 20.452 1.00 94.19 83 HIS A CA 1
ATOM 679 C C . HIS A 1 83 ? -17.003 -6.403 21.510 1.00 94.19 83 HIS A C 1
ATOM 681 O O . HIS A 1 83 ? -17.593 -6.356 22.590 1.00 94.19 83 HIS A O 1
ATOM 687 N N . ALA A 1 84 ? -16.018 -7.279 21.272 1.00 93.31 84 ALA A N 1
ATOM 688 C CA . ALA A 1 84 ? -15.572 -8.263 22.263 1.00 93.31 84 ALA A CA 1
ATOM 689 C C . ALA A 1 84 ? -14.989 -7.575 23.508 1.00 93.31 84 ALA A C 1
ATOM 691 O O . ALA A 1 84 ? -15.244 -7.980 24.650 1.00 93.31 84 ALA A O 1
ATOM 692 N N . PHE A 1 85 ? -14.272 -6.466 23.305 1.00 91.00 85 PHE A N 1
ATOM 693 C CA . PHE A 1 85 ? -13.806 -5.621 24.397 1.00 91.00 85 PHE A CA 1
ATOM 694 C C . PHE A 1 85 ? -14.980 -5.039 25.209 1.00 91.00 85 PHE A C 1
ATOM 696 O O . PHE A 1 85 ? -14.966 -5.090 26.441 1.00 91.00 85 PHE A O 1
ATOM 703 N N . ILE A 1 86 ? -16.026 -4.524 24.550 1.00 92.38 86 ILE A N 1
ATOM 704 C CA . ILE A 1 86 ? -17.232 -4.014 25.228 1.00 92.38 86 ILE A CA 1
ATOM 705 C C . ILE A 1 86 ? -17.956 -5.104 26.023 1.00 92.38 86 ILE A C 1
ATOM 707 O O . ILE A 1 86 ? -18.392 -4.838 27.147 1.00 92.38 86 ILE A O 1
ATOM 711 N N . GLU A 1 87 ? -18.090 -6.309 25.466 1.00 93.88 87 GLU A N 1
ATOM 712 C CA . GLU A 1 87 ? -18.706 -7.446 26.160 1.00 93.88 87 GLU A CA 1
ATOM 713 C C . GLU A 1 87 ? -17.924 -7.814 27.421 1.00 93.88 87 GLU A C 1
ATOM 715 O O . GLU A 1 87 ? -18.515 -7.960 28.491 1.00 93.88 87 GLU A O 1
ATOM 720 N N . THR A 1 88 ? -16.592 -7.868 27.321 1.00 92.12 88 THR A N 1
ATOM 721 C CA . THR A 1 88 ? -15.694 -8.150 28.454 1.00 92.12 88 THR A CA 1
ATOM 722 C C . THR A 1 88 ? -15.825 -7.110 29.568 1.00 92.12 88 THR A C 1
ATOM 724 O O . THR A 1 88 ? -15.726 -7.437 30.750 1.00 92.12 88 THR A O 1
ATOM 727 N N . MET A 1 89 ? -16.080 -5.852 29.204 1.00 89.50 89 MET A N 1
ATOM 728 C CA . MET A 1 89 ? -16.286 -4.746 30.142 1.00 89.50 89 MET A CA 1
ATOM 729 C C . MET A 1 89 ? -17.730 -4.634 30.657 1.00 89.50 89 MET A C 1
ATOM 731 O O . MET A 1 89 ? -18.041 -3.675 31.366 1.00 89.50 89 MET A O 1
ATOM 735 N N . GLU A 1 90 ? -18.611 -5.575 30.299 1.00 91.75 90 GLU A N 1
ATOM 736 C CA . GLU A 1 90 ? -20.036 -5.580 30.652 1.00 91.75 90 GLU A CA 1
ATOM 737 C C . GLU A 1 90 ? -20.761 -4.274 30.250 1.00 91.75 90 GLU A C 1
ATOM 739 O O . GLU A 1 90 ? -21.666 -3.798 30.937 1.00 91.75 90 GLU A O 1
ATOM 744 N N . GLY A 1 91 ? -20.375 -3.670 29.115 1.00 87.50 91 GLY A N 1
ATOM 745 C CA . GLY A 1 91 ? -20.842 -2.340 28.689 1.00 87.50 91 GLY A CA 1
ATOM 746 C C . GLY A 1 91 ? -22.321 -2.246 28.278 1.00 87.50 91 GLY A C 1
ATOM 747 O O . GLY A 1 91 ? -22.834 -1.144 28.075 1.00 87.50 91 GLY A O 1
ATOM 748 N N . GLY A 1 92 ? -23.017 -3.381 28.182 1.00 94.19 92 GLY A N 1
ATOM 749 C CA . GLY A 1 92 ? -24.429 -3.469 27.811 1.00 94.19 92 GLY A CA 1
ATOM 750 C C . GLY A 1 92 ? -24.692 -3.406 26.301 1.00 94.19 92 GLY A C 1
ATOM 751 O O . GLY A 1 92 ? -23.825 -3.078 25.493 1.00 94.19 92 GLY A O 1
ATOM 752 N N . GLU A 1 93 ? -25.934 -3.714 25.925 1.00 94.94 93 GLU A N 1
ATOM 753 C CA . GLU A 1 93 ? -26.367 -3.889 24.528 1.00 94.94 93 GLU A CA 1
ATOM 754 C C . GLU A 1 93 ? -26.180 -2.631 23.660 1.00 94.94 93 GLU A C 1
ATOM 756 O O . GLU A 1 93 ? -25.785 -2.726 22.499 1.00 94.94 93 GLU A O 1
ATOM 761 N N . ASP A 1 94 ? -26.437 -1.438 24.204 1.00 94.19 94 ASP A N 1
ATOM 762 C CA . ASP A 1 94 ? -26.310 -0.190 23.438 1.00 94.19 94 ASP A CA 1
ATOM 763 C C . ASP A 1 94 ? -24.844 0.115 23.090 1.00 94.19 94 ASP A C 1
ATOM 765 O O . ASP A 1 94 ? -24.532 0.505 21.959 1.00 94.19 94 ASP A O 1
ATOM 769 N N . ALA A 1 95 ? -23.926 -0.110 24.037 1.00 92.31 95 ALA A N 1
ATOM 770 C CA . ALA A 1 95 ? -22.495 0.062 23.808 1.00 92.31 95 ALA A CA 1
ATOM 771 C C . ALA A 1 95 ? -21.972 -0.984 22.816 1.00 92.31 95 ALA A C 1
ATOM 773 O O . ALA A 1 95 ? -21.201 -0.642 21.922 1.00 92.31 95 ALA A O 1
ATOM 774 N N . TYR A 1 96 ? -22.454 -2.227 22.924 1.00 95.19 96 TYR A N 1
ATOM 775 C CA . TYR A 1 96 ? -22.122 -3.306 21.996 1.00 95.19 96 TYR A CA 1
ATOM 776 C C . TYR A 1 96 ? -22.505 -2.945 20.557 1.00 95.19 96 TYR A C 1
ATOM 778 O O . TYR A 1 96 ? -21.671 -2.963 19.655 1.00 95.19 96 TYR A O 1
ATOM 786 N N . ARG A 1 97 ? -23.754 -2.514 20.338 1.00 95.81 97 ARG A N 1
ATOM 787 C CA . ARG A 1 97 ? -24.226 -2.077 19.012 1.00 95.81 97 ARG A CA 1
ATOM 788 C C . ARG A 1 97 ? -23.418 -0.913 18.461 1.00 95.81 97 ARG A C 1
ATOM 790 O O . ARG A 1 97 ? -23.187 -0.849 17.256 1.00 95.81 97 ARG A O 1
ATOM 797 N N . THR A 1 98 ? -23.003 -0.003 19.337 1.00 93.81 98 THR A N 1
ATOM 798 C CA . THR A 1 98 ? -22.161 1.132 18.957 1.00 93.81 98 THR A CA 1
ATOM 799 C C . THR A 1 98 ? -20.777 0.664 18.510 1.00 93.81 98 THR A C 1
ATOM 801 O O . THR A 1 98 ? -20.301 1.125 17.478 1.00 93.81 98 THR A O 1
ATOM 804 N N . ALA A 1 99 ? -20.163 -0.293 19.211 1.00 93.69 99 ALA A N 1
ATOM 805 C CA . ALA A 1 99 ? -18.889 -0.883 18.804 1.00 93.69 99 ALA A CA 1
ATOM 806 C C . ALA A 1 99 ? -18.987 -1.607 17.457 1.00 93.69 99 ALA A C 1
ATOM 808 O O . ALA A 1 99 ? -18.185 -1.337 16.571 1.00 93.69 99 ALA A O 1
ATOM 809 N N . VAL A 1 100 ? -20.031 -2.409 17.242 1.00 96.06 100 VAL A N 1
ATOM 810 C CA . VAL A 1 100 ? -20.279 -3.048 15.938 1.00 96.06 100 VAL A CA 1
ATOM 811 C C . VAL A 1 100 ? -20.477 -2.003 14.826 1.00 96.06 100 VAL A C 1
ATOM 813 O O . VAL A 1 100 ? -20.036 -2.187 13.693 1.00 96.06 100 VAL A O 1
ATOM 816 N N . GLY A 1 101 ? -21.145 -0.884 15.122 1.00 95.38 101 GLY A N 1
ATOM 817 C CA . GLY A 1 101 ? -21.286 0.234 14.183 1.00 95.38 101 GLY A CA 1
ATOM 818 C C . GLY A 1 101 ? -19.955 0.929 13.867 1.00 95.38 101 GLY A C 1
ATOM 819 O O . GLY A 1 101 ? -19.717 1.309 12.719 1.00 95.38 101 GLY A O 1
ATOM 820 N N . LEU A 1 102 ? -19.082 1.057 14.868 1.00 94.06 102 LEU A N 1
ATOM 821 C CA . LEU A 1 102 ? -17.734 1.600 14.730 1.00 94.06 102 LEU A CA 1
ATOM 822 C C . LEU A 1 102 ? -16.859 0.690 13.860 1.00 94.06 102 LEU A C 1
ATOM 824 O O . LEU A 1 102 ? -16.248 1.171 12.915 1.00 94.06 102 LEU A O 1
ATOM 828 N N . GLU A 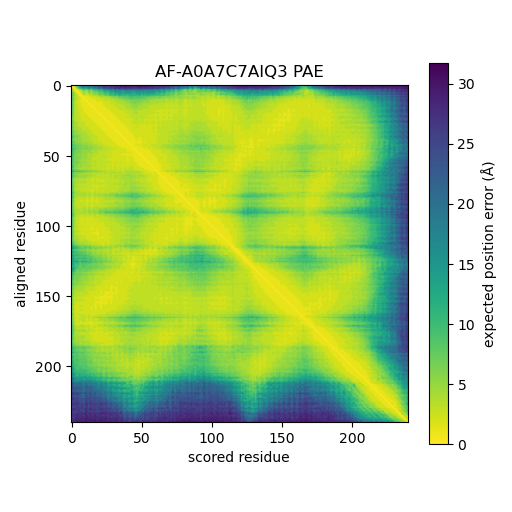1 103 ? -16.882 -0.621 14.098 1.00 95.44 103 GLU A N 1
ATOM 829 C CA . GLU A 1 103 ? -16.180 -1.619 13.279 1.00 95.44 103 GLU A CA 1
ATOM 830 C C . GLU A 1 103 ? -16.623 -1.562 11.814 1.00 95.44 103 GLU A C 1
ATOM 832 O O . GLU A 1 103 ? -15.785 -1.475 10.924 1.00 95.44 103 GLU A O 1
ATOM 837 N N . ARG A 1 104 ? -17.931 -1.487 11.536 1.00 95.94 104 ARG A N 1
ATOM 838 C CA . ARG A 1 104 ? -18.410 -1.276 10.155 1.00 95.94 104 ARG A CA 1
ATOM 839 C C . ARG A 1 104 ? -17.934 0.042 9.555 1.00 95.94 104 ARG A C 1
ATOM 841 O O . ARG A 1 104 ? -17.719 0.123 8.352 1.00 95.94 104 ARG A O 1
ATOM 848 N N . SER A 1 105 ? -17.809 1.088 10.368 1.00 95.00 105 SER A N 1
ATOM 849 C CA . SER A 1 105 ? -17.294 2.373 9.890 1.00 95.00 105 SER A CA 1
ATOM 850 C C . SER A 1 105 ? -15.822 2.257 9.506 1.00 95.00 105 SER A C 1
ATOM 852 O O . SER A 1 105 ? -15.447 2.783 8.468 1.00 95.00 105 SER A O 1
ATOM 854 N N . LEU A 1 106 ? -15.017 1.521 10.279 1.00 94.00 106 LEU A N 1
ATOM 855 C CA . LEU A 1 106 ? -13.628 1.209 9.930 1.00 94.00 106 LEU A CA 1
ATOM 856 C C . LEU A 1 106 ? -13.544 0.346 8.661 1.00 94.00 106 LEU A C 1
ATOM 858 O O . LEU A 1 106 ? -12.724 0.626 7.793 1.00 94.00 106 LEU A O 1
ATOM 862 N N . GLU A 1 107 ? -14.431 -0.640 8.495 1.00 94.56 107 GLU A N 1
ATOM 863 C CA . GLU A 1 107 ? -14.502 -1.430 7.258 1.00 94.56 107 GLU A CA 1
ATOM 864 C C . GLU A 1 107 ? -14.801 -0.546 6.036 1.00 94.56 107 GLU A C 1
ATOM 866 O O . GLU A 1 107 ? -14.175 -0.701 4.988 1.00 94.56 107 GLU A O 1
ATOM 871 N N . ASN A 1 108 ? -15.710 0.426 6.173 1.00 94.69 108 ASN A N 1
ATOM 872 C CA . ASN A 1 108 ? -16.012 1.363 5.090 1.00 94.69 108 ASN A CA 1
ATOM 873 C C . ASN A 1 108 ? -14.785 2.188 4.680 1.00 94.69 108 ASN A C 1
ATOM 875 O O . ASN A 1 108 ? -14.640 2.474 3.498 1.00 94.69 108 ASN A O 1
ATOM 879 N N . VAL A 1 109 ? -13.880 2.523 5.609 1.00 93.62 109 VAL A N 1
ATOM 880 C CA . VAL A 1 109 ? -12.614 3.207 5.279 1.00 93.62 109 VAL A CA 1
ATOM 881 C C . VAL A 1 109 ? -11.742 2.334 4.370 1.00 93.62 109 VAL A C 1
ATOM 883 O O . VAL A 1 109 ? -11.144 2.839 3.422 1.00 93.62 109 VAL A O 1
ATOM 886 N N . ILE A 1 110 ? -11.705 1.018 4.609 1.00 91.50 110 ILE A N 1
ATOM 887 C CA . ILE A 1 110 ? -11.006 0.070 3.725 1.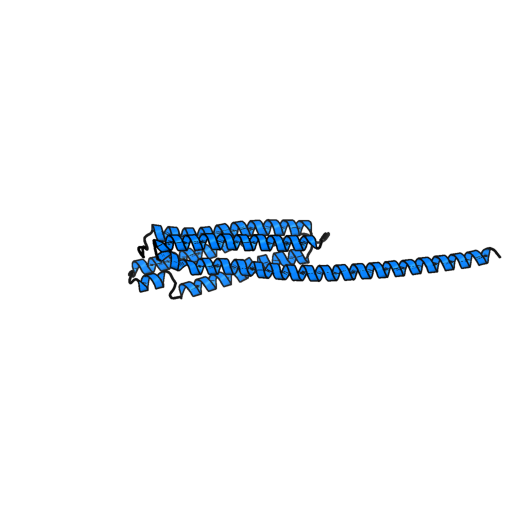00 91.50 110 ILE A CA 1
ATOM 888 C C . ILE A 1 110 ? -11.675 0.055 2.350 1.00 91.50 110 ILE A C 1
ATOM 890 O O . ILE A 1 110 ? -10.999 0.120 1.328 1.00 91.50 110 ILE A O 1
ATOM 894 N N . ASP A 1 111 ? -13.005 -0.015 2.289 1.00 92.19 111 ASP A N 1
ATOM 895 C CA . ASP A 1 111 ? -13.706 0.005 1.002 1.00 92.19 111 ASP A CA 1
ATOM 896 C C . ASP A 1 111 ? -13.500 1.332 0.246 1.00 92.19 111 ASP A C 1
ATOM 898 O O . ASP A 1 111 ? -13.351 1.313 -0.976 1.00 92.19 111 ASP A O 1
ATOM 902 N N . GLU A 1 112 ? -13.418 2.464 0.950 1.00 91.31 112 GLU A N 1
ATOM 903 C CA . GLU A 1 112 ? -13.107 3.783 0.384 1.00 91.31 112 GLU A CA 1
ATOM 904 C C . GLU A 1 112 ? -11.680 3.861 -0.172 1.00 91.31 112 GLU A C 1
ATOM 906 O O . GLU A 1 112 ? -11.492 4.408 -1.261 1.00 91.31 112 GLU A O 1
ATOM 911 N N . MET A 1 113 ? -10.696 3.257 0.507 1.00 89.19 113 MET A N 1
ATOM 912 C CA . MET A 1 113 ? -9.310 3.153 0.023 1.00 89.19 113 MET A CA 1
ATOM 913 C C . MET A 1 113 ? -9.241 2.556 -1.387 1.00 89.19 113 MET A C 1
ATOM 915 O O . MET A 1 113 ? -8.490 3.042 -2.228 1.00 89.19 113 MET A O 1
ATOM 919 N N . PHE A 1 114 ? -10.056 1.533 -1.658 1.00 88.94 114 PHE A N 1
ATOM 920 C CA . PHE A 1 114 ? -10.084 0.826 -2.940 1.00 88.94 114 PHE A CA 1
ATOM 921 C C . PHE A 1 114 ? -11.223 1.266 -3.871 1.00 88.94 114 PHE A C 1
ATOM 923 O O . PHE A 1 114 ? -11.413 0.673 -4.935 1.00 88.94 114 PHE A O 1
ATOM 930 N N . ALA A 1 115 ? -12.001 2.290 -3.504 1.00 89.19 115 ALA A N 1
ATOM 931 C CA . ALA A 1 115 ? -13.134 2.745 -4.310 1.00 89.19 115 ALA A CA 1
ATOM 932 C C . ALA A 1 115 ? -12.694 3.354 -5.651 1.00 89.19 115 ALA A C 1
ATOM 934 O O . ALA A 1 115 ? -13.433 3.289 -6.634 1.00 89.19 115 ALA A O 1
ATOM 935 N N . SER A 1 116 ? -11.492 3.936 -5.688 1.00 86.12 116 SER A N 1
ATOM 936 C CA . SER A 1 116 ? -10.849 4.447 -6.900 1.00 86.12 116 SER A CA 1
ATOM 937 C C . SER A 1 116 ? -9.593 3.618 -7.180 1.00 86.12 116 SER A C 1
ATOM 939 O O . SER A 1 116 ? -8.551 3.904 -6.591 1.00 86.12 116 SER A O 1
ATOM 941 N N . PRO A 1 117 ? -9.680 2.568 -8.017 1.00 86.50 117 PRO A N 1
ATOM 942 C CA . PRO A 1 117 ? -8.529 1.728 -8.314 1.00 86.50 117 PRO A CA 1
ATOM 943 C C . PRO A 1 117 ? -7.435 2.538 -9.010 1.00 86.50 117 PRO A C 1
ATOM 945 O O . PRO A 1 117 ? -7.712 3.484 -9.749 1.00 86.50 117 PRO A O 1
ATOM 948 N N . LEU A 1 118 ? -6.190 2.126 -8.797 1.00 87.62 118 LEU A N 1
ATOM 949 C CA . LEU A 1 118 ? -5.035 2.715 -9.460 1.00 87.62 118 LEU A CA 1
ATOM 950 C C . LEU A 1 118 ? -5.092 2.430 -10.966 1.00 87.62 118 LEU A C 1
ATOM 952 O O . LEU A 1 118 ? -5.386 1.303 -11.373 1.00 87.62 118 LEU A O 1
ATOM 956 N N . GLU A 1 119 ? -4.800 3.437 -11.787 1.00 90.06 119 GLU A N 1
ATOM 957 C CA . GLU A 1 119 ? -4.786 3.294 -13.244 1.00 90.06 119 GLU A CA 1
ATOM 958 C C . GLU A 1 119 ? -3.538 2.540 -13.716 1.00 90.06 119 GLU A C 1
ATOM 960 O O . GLU A 1 119 ? -2.422 2.815 -13.272 1.00 90.06 119 GLU A O 1
ATOM 965 N N . GLU A 1 120 ? -3.720 1.600 -14.647 1.00 91.38 120 GLU A N 1
ATOM 966 C CA . GLU A 1 120 ? -2.601 0.950 -15.328 1.00 91.38 120 GLU A CA 1
ATOM 967 C C . GLU A 1 120 ? -1.820 1.955 -16.187 1.00 91.38 120 GLU A C 1
ATOM 969 O O . GLU A 1 120 ? -2.375 2.860 -16.814 1.00 91.38 120 GLU A O 1
ATOM 974 N N . LEU A 1 121 ? -0.508 1.757 -16.269 1.00 91.25 121 LEU A N 1
ATOM 975 C CA . LEU A 1 121 ? 0.374 2.561 -17.099 1.00 91.25 121 LEU A CA 1
ATOM 9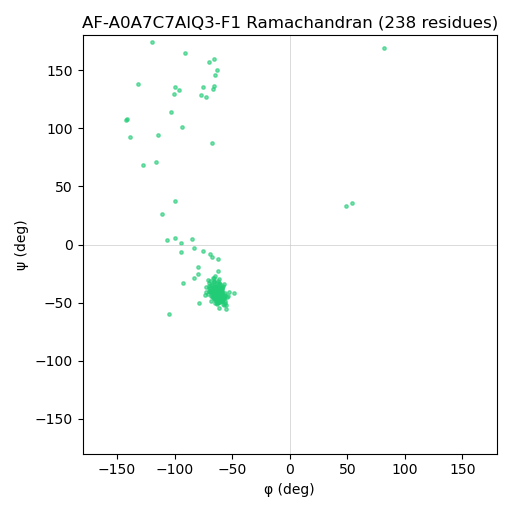76 C C . LEU A 1 121 ? 0.247 2.147 -18.570 1.00 91.25 121 LEU A C 1
ATOM 978 O O . LEU A 1 121 ? 0.424 0.979 -18.932 1.00 91.25 121 LEU A O 1
ATOM 982 N N . HIS A 1 122 ? 0.014 3.129 -19.440 1.00 90.19 122 HIS A N 1
ATOM 983 C CA . HIS A 1 122 ? -0.104 2.946 -20.888 1.00 90.19 122 HIS A CA 1
ATOM 984 C C . HIS A 1 122 ? 1.015 3.678 -21.638 1.00 90.19 122 HIS A C 1
ATOM 986 O O . HIS A 1 122 ? 0.781 4.668 -22.328 1.00 90.19 122 HIS A O 1
ATOM 992 N N . VAL A 1 123 ? 2.239 3.160 -21.517 1.00 93.12 123 VAL A N 1
ATOM 993 C CA . VAL A 1 123 ? 3.436 3.725 -22.158 1.00 93.12 123 VAL A CA 1
ATOM 994 C C . VAL A 1 123 ? 3.738 3.011 -23.479 1.00 93.12 123 VAL A C 1
ATOM 996 O O . VAL A 1 123 ? 3.767 1.781 -23.538 1.00 93.12 123 VAL A O 1
ATOM 999 N N . ALA A 1 124 ? 4.008 3.763 -24.549 1.00 92.50 124 ALA A N 1
ATOM 1000 C CA . ALA A 1 124 ? 4.469 3.195 -25.818 1.00 92.50 124 ALA A CA 1
ATOM 1001 C C . ALA A 1 124 ? 5.931 2.725 -25.715 1.00 92.50 124 ALA A C 1
ATOM 1003 O O . ALA A 1 124 ? 6.808 3.497 -25.334 1.00 92.50 124 ALA A O 1
ATOM 1004 N N . THR A 1 125 ? 6.201 1.470 -26.085 1.00 94.62 125 THR A N 1
ATOM 1005 C CA . THR A 1 125 ? 7.513 0.817 -25.892 1.00 94.62 125 THR A CA 1
ATOM 1006 C C . THR A 1 125 ? 8.272 0.555 -27.197 1.00 94.62 125 THR A C 1
ATOM 1008 O O . THR A 1 125 ? 9.035 -0.404 -27.306 1.00 94.62 125 THR A O 1
ATOM 1011 N N . ASP A 1 126 ? 8.009 1.345 -28.235 1.00 92.06 126 ASP A N 1
ATOM 1012 C CA . ASP A 1 126 ? 8.603 1.214 -29.571 1.00 92.06 126 ASP A CA 1
ATOM 1013 C C . ASP A 1 126 ? 10.019 1.806 -29.664 1.00 92.06 126 ASP A C 1
ATOM 1015 O O . ASP A 1 126 ? 10.795 1.428 -30.544 1.00 92.06 126 ASP A O 1
ATOM 1019 N N . THR A 1 127 ? 10.376 2.686 -28.728 1.00 92.31 127 THR A N 1
ATOM 1020 C CA . THR A 1 127 ? 11.700 3.314 -28.628 1.00 92.31 127 THR A CA 1
ATOM 1021 C C . THR A 1 127 ? 12.300 3.138 -27.225 1.00 92.31 127 THR A C 1
ATOM 1023 O O . THR A 1 127 ? 12.384 4.122 -26.487 1.00 92.31 127 THR A O 1
ATOM 1026 N N . PRO A 1 128 ? 12.676 1.912 -26.816 1.00 93.69 128 PRO A N 1
ATOM 1027 C CA . PRO A 1 128 ? 13.233 1.677 -25.489 1.00 93.69 128 PRO A CA 1
ATOM 1028 C C . PRO A 1 128 ? 14.608 2.342 -25.330 1.00 93.69 128 PRO A C 1
ATOM 1030 O O . PRO A 1 128 ? 15.480 2.182 -26.186 1.00 93.69 128 PRO A O 1
ATOM 1033 N N . ASP A 1 129 ? 14.804 3.032 -24.210 1.00 93.00 129 ASP A N 1
ATOM 1034 C CA . ASP A 1 129 ? 16.066 3.643 -23.784 1.00 93.00 129 ASP A CA 1
ATOM 1035 C C . ASP A 1 129 ? 16.241 3.399 -22.282 1.00 93.00 129 ASP A C 1
ATOM 1037 O O . ASP A 1 129 ? 15.688 4.109 -21.449 1.00 93.00 129 ASP A O 1
ATOM 1041 N N . VAL A 1 130 ? 16.932 2.316 -21.935 1.00 92.62 130 VAL A N 1
ATOM 1042 C CA . VAL A 1 130 ? 17.042 1.843 -20.553 1.00 92.62 130 VAL A CA 1
ATOM 1043 C C . VAL A 1 130 ? 18.490 1.554 -20.203 1.00 92.62 130 VAL A C 1
ATOM 1045 O O . VAL A 1 130 ? 19.233 0.952 -20.987 1.00 92.62 130 VAL A O 1
ATOM 1048 N N . SER A 1 131 ? 18.881 1.947 -18.997 1.00 90.81 131 SER A N 1
ATOM 1049 C CA . SER A 1 131 ? 20.179 1.636 -18.418 1.00 90.81 131 SER A CA 1
ATOM 1050 C C . SER A 1 131 ? 20.033 0.838 -17.123 1.00 90.81 131 SER A C 1
ATOM 1052 O O . SER A 1 131 ? 18.934 0.594 -16.622 1.00 90.81 131 SER A O 1
ATOM 1054 N N . LYS A 1 132 ? 21.161 0.391 -16.564 1.00 86.88 132 LYS A N 1
ATOM 1055 C CA . LYS A 1 132 ? 21.152 -0.300 -15.270 1.00 86.88 132 LYS A CA 1
ATOM 1056 C C . LYS A 1 132 ? 20.741 0.655 -14.142 1.00 86.88 132 LYS A C 1
ATOM 1058 O O . LYS A 1 132 ? 20.016 0.255 -13.238 1.00 86.88 132 LYS A O 1
ATOM 1063 N N . GLU A 1 133 ? 21.167 1.911 -14.233 1.00 90.81 133 GLU A N 1
ATOM 1064 C CA . GLU A 1 133 ? 20.852 2.973 -13.275 1.00 90.81 133 GLU A CA 1
ATOM 1065 C C . GLU A 1 133 ? 19.341 3.241 -13.189 1.00 90.81 133 GLU A C 1
ATOM 1067 O O . GLU A 1 133 ? 18.845 3.590 -12.123 1.00 90.81 133 GLU A O 1
ATOM 1072 N N . ASP A 1 134 ? 18.580 3.023 -14.268 1.00 93.12 134 ASP A N 1
ATOM 1073 C CA . ASP A 1 134 ? 17.117 3.153 -14.235 1.00 93.12 134 ASP A CA 1
ATOM 1074 C C . ASP A 1 134 ? 16.455 2.116 -13.316 1.00 93.12 134 ASP A C 1
ATOM 1076 O O . ASP A 1 134 ? 15.491 2.428 -12.620 1.00 93.12 134 ASP A O 1
ATOM 1080 N N . TYR A 1 135 ? 16.991 0.894 -13.252 1.00 88.38 135 TYR A N 1
ATOM 1081 C CA . TYR A 1 135 ? 16.522 -0.104 -12.287 1.00 88.38 135 TYR A CA 1
ATOM 1082 C C . TYR A 1 135 ? 16.891 0.272 -10.857 1.00 88.38 135 TYR A C 1
ATOM 1084 O O . TYR A 1 135 ? 16.085 0.087 -9.949 1.00 88.38 135 TYR A O 1
ATOM 1092 N N . GLU A 1 136 ? 18.099 0.801 -10.652 1.00 88.88 136 GLU A N 1
ATOM 1093 C CA . GLU A 1 136 ? 18.547 1.269 -9.337 1.00 88.88 136 GLU A CA 1
ATOM 1094 C C . GLU A 1 136 ? 17.641 2.402 -8.830 1.00 88.88 136 GLU A C 1
ATOM 1096 O O . GLU A 1 136 ? 17.205 2.356 -7.683 1.00 88.88 136 GLU A O 1
ATOM 1101 N N . LEU A 1 137 ? 17.230 3.326 -9.708 1.00 92.12 137 LEU A N 1
ATOM 1102 C CA . LEU A 1 137 ? 16.234 4.353 -9.385 1.00 92.12 137 LEU A CA 1
ATOM 1103 C C . LEU A 1 137 ? 14.880 3.761 -8.975 1.00 92.12 137 LEU A C 1
ATOM 1105 O O . LEU A 1 137 ? 14.295 4.218 -7.997 1.00 92.12 137 LEU A O 1
ATOM 1109 N N . LEU A 1 138 ? 14.372 2.750 -9.688 1.00 89.75 138 LEU A N 1
ATOM 1110 C CA . LEU A 1 138 ? 13.097 2.112 -9.336 1.00 89.75 138 LEU A CA 1
ATOM 1111 C C . LEU A 1 138 ? 13.162 1.399 -7.976 1.00 89.75 138 LEU A C 1
ATOM 1113 O O . LEU A 1 138 ? 12.222 1.476 -7.179 1.00 89.75 138 LEU A O 1
ATOM 1117 N N . ILE A 1 139 ? 14.281 0.730 -7.695 1.00 87.69 139 ILE A N 1
ATOM 1118 C CA . ILE A 1 139 ? 14.541 0.100 -6.396 1.00 87.69 139 ILE A CA 1
ATOM 1119 C C . ILE A 1 139 ? 14.579 1.167 -5.298 1.00 87.69 139 ILE A C 1
ATOM 1121 O O . ILE A 1 139 ? 13.939 0.998 -4.261 1.00 87.69 139 ILE A O 1
ATOM 1125 N N . ASP A 1 140 ? 15.274 2.280 -5.530 1.00 90.81 140 ASP A N 1
ATOM 1126 C CA . ASP A 1 140 ? 15.364 3.383 -4.573 1.00 90.81 140 ASP A CA 1
ATOM 1127 C C . ASP A 1 140 ? 14.001 4.038 -4.320 1.00 90.81 140 ASP A C 1
ATOM 1129 O O . ASP A 1 140 ? 13.664 4.304 -3.168 1.00 90.81 140 ASP A O 1
ATOM 1133 N N . TYR A 1 141 ? 13.177 4.238 -5.354 1.00 91.81 141 TYR A N 1
ATOM 1134 C CA . TYR A 1 141 ? 11.806 4.738 -5.193 1.00 91.81 141 TYR A CA 1
ATOM 1135 C C . TYR A 1 141 ? 10.951 3.807 -4.341 1.00 91.81 141 TYR A C 1
ATOM 1137 O O . TYR A 1 141 ? 10.166 4.280 -3.523 1.00 91.81 141 TYR A O 1
ATOM 1145 N N . THR A 1 142 ? 11.116 2.496 -4.517 1.00 87.69 142 THR A N 1
ATOM 1146 C CA . THR A 1 142 ? 10.356 1.499 -3.758 1.00 87.69 142 THR A CA 1
ATOM 1147 C C . THR A 1 142 ? 10.810 1.469 -2.300 1.00 87.69 142 THR A C 1
ATOM 1149 O O . THR A 1 142 ? 9.974 1.499 -1.406 1.00 87.69 142 THR A O 1
ATOM 1152 N N . LYS A 1 143 ? 12.122 1.534 -2.037 1.00 88.25 143 LYS A N 1
ATOM 1153 C CA . LYS A 1 143 ? 12.668 1.637 -0.672 1.00 88.25 143 LYS A CA 1
ATOM 1154 C C . LYS A 1 143 ? 12.251 2.924 0.036 1.00 88.25 143 LYS A C 1
ATOM 1156 O O . LYS A 1 143 ? 11.900 2.882 1.210 1.00 88.25 143 LYS A O 1
ATOM 1161 N N . ASP A 1 144 ? 12.313 4.064 -0.654 1.00 91.94 144 ASP A N 1
ATOM 1162 C CA . ASP A 1 144 ? 11.850 5.357 -0.132 1.00 91.94 144 ASP A CA 1
ATOM 1163 C C . ASP A 1 144 ? 10.376 5.270 0.275 1.00 91.94 144 ASP A C 1
ATOM 1165 O O . ASP A 1 144 ? 10.021 5.643 1.389 1.00 91.94 144 ASP A O 1
ATOM 1169 N N . TYR A 1 145 ? 9.539 4.686 -0.583 1.00 91.94 145 TYR A N 1
ATOM 1170 C CA . TYR A 1 145 ? 8.128 4.466 -0.291 1.00 91.94 145 TYR A CA 1
ATOM 1171 C C . TYR A 1 145 ? 7.902 3.525 0.907 1.00 91.94 145 TYR A C 1
ATOM 1173 O O . TYR A 1 145 ? 7.194 3.911 1.836 1.00 91.94 145 TYR A O 1
ATOM 1181 N N . SER A 1 146 ? 8.555 2.357 0.962 1.00 90.31 146 SER A N 1
ATOM 1182 C CA . SER A 1 146 ? 8.465 1.445 2.117 1.00 90.31 146 SER A CA 1
ATOM 1183 C C . SER A 1 146 ? 8.875 2.134 3.424 1.00 90.31 146 SER A C 1
ATOM 1185 O O . SER A 1 146 ? 8.168 2.034 4.423 1.00 90.31 146 SER A O 1
ATOM 1187 N N . ASN A 1 147 ? 9.957 2.922 3.412 1.00 92.25 147 ASN A N 1
ATOM 1188 C CA . ASN A 1 147 ? 10.378 3.697 4.583 1.00 92.25 147 ASN A CA 1
ATOM 1189 C C . ASN A 1 147 ? 9.321 4.730 5.005 1.00 92.25 147 ASN A C 1
ATOM 1191 O O . ASN A 1 147 ? 9.099 4.931 6.197 1.00 92.25 147 ASN A O 1
ATOM 1195 N N . LYS A 1 148 ? 8.654 5.389 4.048 1.00 95.81 148 LYS A N 1
ATOM 1196 C CA . LYS A 1 148 ? 7.575 6.344 4.344 1.00 95.81 148 LYS A CA 1
ATOM 1197 C C . LYS A 1 148 ? 6.355 5.665 4.953 1.00 95.81 148 LYS A C 1
ATOM 1199 O O . LYS A 1 148 ? 5.767 6.217 5.880 1.00 95.81 148 LYS A O 1
ATOM 1204 N N . LEU A 1 149 ? 6.003 4.468 4.491 1.00 93.94 149 LEU A N 1
ATOM 1205 C CA . LEU A 1 149 ? 4.935 3.682 5.104 1.00 93.94 149 LEU A CA 1
ATOM 1206 C C . LEU A 1 149 ? 5.285 3.241 6.530 1.00 93.94 149 LEU A C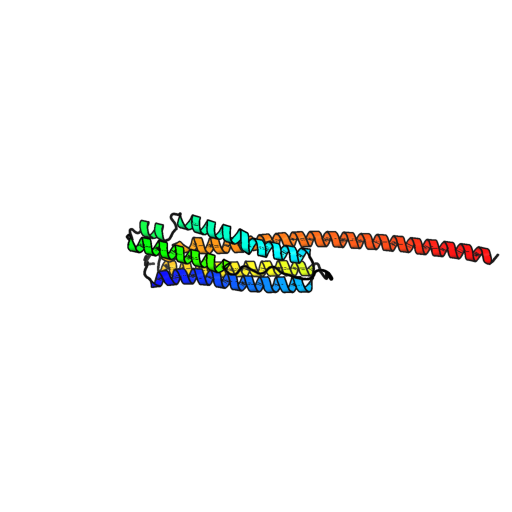 1
ATOM 1208 O O . LEU A 1 149 ? 4.431 3.323 7.408 1.00 93.94 149 LEU A O 1
ATOM 1212 N N . GLU A 1 150 ? 6.534 2.855 6.790 1.00 94.75 150 GLU A N 1
ATOM 1213 C CA . GLU A 1 150 ? 7.009 2.541 8.145 1.00 94.75 150 GLU A CA 1
ATOM 1214 C C . GLU A 1 150 ? 6.978 3.770 9.071 1.00 94.75 150 GLU A C 1
ATOM 1216 O O . GLU A 1 150 ? 6.576 3.679 10.233 1.00 94.75 150 GLU A O 1
ATOM 1221 N N . GLU A 1 151 ? 7.336 4.955 8.563 1.00 96.94 151 GLU A N 1
ATOM 1222 C CA . GLU A 1 151 ? 7.182 6.219 9.296 1.00 96.94 151 GLU A CA 1
ATOM 1223 C C . GLU A 1 151 ? 5.706 6.499 9.638 1.00 96.94 151 GLU A C 1
ATOM 1225 O O . GLU A 1 151 ? 5.399 6.869 10.776 1.00 96.94 151 GLU A O 1
ATOM 1230 N N . ILE A 1 152 ? 4.789 6.300 8.681 1.00 96.88 152 ILE A N 1
ATOM 1231 C CA . ILE A 1 152 ? 3.336 6.439 8.878 1.00 96.88 152 ILE A CA 1
ATOM 1232 C C . ILE A 1 152 ? 2.849 5.444 9.935 1.00 96.88 152 ILE A C 1
ATOM 1234 O O . ILE A 1 152 ? 2.193 5.844 10.899 1.00 96.88 152 ILE A O 1
ATOM 1238 N N . LYS A 1 153 ? 3.221 4.169 9.813 1.00 95.62 153 LYS A N 1
ATOM 1239 C CA . LYS A 1 153 ? 2.886 3.124 10.784 1.00 95.62 153 LYS A CA 1
ATOM 1240 C C . LYS A 1 153 ? 3.349 3.504 12.183 1.00 95.62 153 LYS A C 1
ATOM 1242 O O . LYS A 1 153 ? 2.545 3.533 13.112 1.00 95.62 153 LYS A O 1
ATOM 1247 N N . SER A 1 154 ? 4.620 3.866 12.327 1.00 97.19 154 SER A N 1
ATOM 1248 C CA . SER A 1 154 ? 5.199 4.271 13.607 1.00 97.19 154 SER A CA 1
ATOM 1249 C C . SER A 1 154 ? 4.473 5.475 14.215 1.00 97.19 154 SER A C 1
ATOM 1251 O O . SER A 1 154 ? 4.129 5.452 15.400 1.00 97.19 154 SER A O 1
ATOM 1253 N N . LYS A 1 155 ? 4.157 6.494 13.401 1.00 97.44 155 LYS A N 1
ATOM 1254 C CA . LYS A 1 155 ? 3.369 7.666 13.812 1.00 97.44 155 LYS A CA 1
ATOM 1255 C C . LYS A 1 155 ? 2.025 7.245 14.411 1.00 97.44 155 LYS A C 1
ATOM 1257 O O . LYS A 1 155 ? 1.739 7.616 15.547 1.00 97.44 155 LYS A O 1
ATOM 1262 N N . TYR A 1 156 ? 1.217 6.473 13.683 1.00 96.88 156 TYR A N 1
ATOM 1263 C CA . TYR A 1 156 ? -0.138 6.134 14.128 1.00 96.88 156 TYR A CA 1
ATOM 1264 C C . TYR A 1 156 ? -0.160 5.135 15.285 1.00 96.88 156 TYR A C 1
ATOM 1266 O O . TYR A 1 156 ? -0.965 5.309 16.197 1.00 96.88 156 TYR A O 1
ATOM 1274 N N . LEU A 1 157 ? 0.749 4.156 15.320 1.00 96.31 157 LEU A N 1
ATOM 1275 C CA . LEU A 1 157 ? 0.872 3.252 16.469 1.00 96.31 157 LEU A CA 1
ATOM 1276 C C . LEU A 1 157 ? 1.307 4.004 17.731 1.00 96.31 157 LEU A C 1
ATOM 1278 O O . LEU A 1 157 ? 0.709 3.804 18.782 1.00 96.31 157 LEU A O 1
ATOM 1282 N N . THR A 1 158 ? 2.255 4.939 17.622 1.00 96.88 158 THR A N 1
ATOM 1283 C CA . THR A 1 158 ? 2.657 5.790 18.756 1.00 96.88 158 THR A CA 1
ATOM 1284 C C . THR A 1 158 ? 1.496 6.666 19.235 1.00 96.88 158 THR A C 1
ATOM 1286 O O . THR A 1 158 ? 1.302 6.847 20.435 1.00 96.88 158 THR A O 1
ATOM 1289 N N . THR A 1 159 ? 0.699 7.227 18.318 1.00 96.38 159 THR A N 1
ATOM 1290 C CA . THR A 1 159 ? -0.495 7.995 18.695 1.00 96.38 159 THR A CA 1
ATOM 1291 C C . THR A 1 159 ? -1.515 7.119 19.415 1.00 96.38 159 THR A C 1
ATOM 1293 O O . THR A 1 159 ? -1.995 7.513 20.472 1.00 96.38 159 THR A O 1
ATOM 1296 N N . ILE A 1 160 ? -1.800 5.920 18.903 1.00 95.19 160 ILE A N 1
ATOM 1297 C CA . ILE A 1 160 ? -2.703 4.959 19.549 1.00 95.19 160 ILE A CA 1
ATOM 1298 C C . ILE A 1 160 ? -2.198 4.573 20.938 1.00 95.19 160 ILE A C 1
ATOM 1300 O O . ILE A 1 160 ? -2.995 4.499 21.868 1.00 95.19 160 ILE A O 1
ATOM 1304 N N . GLU A 1 161 ? -0.891 4.365 21.096 1.00 94.88 161 GLU A N 1
ATOM 1305 C CA . GLU A 1 161 ? -0.296 4.042 22.389 1.00 94.88 161 GLU A CA 1
ATOM 1306 C C . GLU A 1 161 ? -0.489 5.169 23.405 1.00 94.88 161 GLU A C 1
ATOM 1308 O O . GLU A 1 161 ? -0.965 4.902 24.508 1.00 94.88 161 GLU A O 1
ATOM 1313 N N . ASN A 1 162 ? -0.199 6.415 23.013 1.00 94.06 162 ASN A N 1
ATOM 1314 C CA . ASN A 1 162 ? -0.355 7.593 23.869 1.00 94.06 162 ASN A CA 1
ATOM 1315 C C . ASN A 1 162 ? -1.822 7.836 24.262 1.00 94.06 162 ASN A C 1
ATOM 1317 O O . ASN A 1 162 ? -2.120 8.036 25.437 1.00 94.06 162 ASN A O 1
ATOM 1321 N N . GLU A 1 163 ? -2.748 7.790 23.299 1.00 92.94 163 GLU A N 1
ATOM 1322 C CA . GLU A 1 163 ? -4.188 7.926 23.573 1.00 92.94 163 GLU A CA 1
ATOM 1323 C C . GLU A 1 163 ? -4.710 6.741 24.408 1.00 92.94 163 GLU A C 1
ATOM 1325 O O . GLU A 1 163 ? -5.585 6.890 25.264 1.00 92.94 163 GLU A O 1
ATOM 1330 N N . GLY A 1 164 ? -4.124 5.557 24.210 1.00 91.75 164 GLY A N 1
ATOM 1331 C CA . GLY A 1 164 ? -4.394 4.333 24.957 1.00 91.75 164 GLY A CA 1
ATOM 1332 C C . GLY A 1 164 ? -4.048 4.420 26.444 1.00 91.75 164 GLY A C 1
ATOM 1333 O O . GLY A 1 164 ? -4.767 3.846 27.270 1.00 91.75 164 GLY A O 1
ATOM 1334 N N . GLU A 1 165 ? -3.004 5.177 26.808 1.00 91.88 165 GLU A N 1
ATOM 1335 C CA . GLU A 1 165 ? -2.631 5.412 28.211 1.00 91.88 165 GLU A CA 1
ATOM 1336 C C . GLU A 1 165 ? -3.738 6.148 28.986 1.00 91.88 165 GLU A C 1
ATOM 1338 O O . GLU A 1 165 ? -3.913 5.933 30.192 1.00 91.88 165 GLU A O 1
ATOM 1343 N N . GLU A 1 166 ? -4.499 7.005 28.298 1.00 89.94 166 GLU A N 1
ATOM 1344 C CA . GLU A 1 166 ? -5.632 7.741 28.864 1.00 89.94 166 GLU A CA 1
ATOM 1345 C C . GLU A 1 166 ? -6.970 7.012 28.681 1.00 89.94 166 GLU A C 1
ATOM 1347 O O . GLU A 1 166 ? -7.859 7.115 29.538 1.00 89.94 166 GLU A O 1
ATOM 1352 N N . ASN A 1 167 ? -7.126 6.287 27.571 1.00 90.38 167 ASN A N 1
ATOM 1353 C CA . ASN A 1 167 ? -8.338 5.571 27.213 1.00 90.38 167 ASN A CA 1
ATOM 1354 C C . ASN A 1 167 ? -8.040 4.224 26.544 1.00 90.38 167 ASN A C 1
ATOM 1356 O O . ASN A 1 167 ? -7.749 4.146 25.354 1.00 90.38 167 ASN A O 1
ATOM 1360 N N . THR A 1 168 ? -8.260 3.127 27.266 1.00 89.00 168 THR A N 1
ATOM 1361 C CA . THR A 1 168 ? -7.922 1.779 26.775 1.00 89.00 168 THR A CA 1
ATOM 1362 C C . THR A 1 168 ? -8.684 1.348 25.516 1.00 89.00 168 THR A C 1
ATOM 1364 O O . THR A 1 168 ? -8.300 0.365 24.892 1.00 89.00 168 THR A O 1
ATOM 1367 N N . ALA A 1 169 ? -9.740 2.070 25.118 1.00 87.00 169 ALA A N 1
ATOM 1368 C CA . ALA A 1 169 ? -10.452 1.833 23.864 1.00 87.00 169 ALA A CA 1
ATOM 1369 C C . ALA A 1 169 ? -9.530 1.917 22.633 1.00 87.00 169 ALA A C 1
ATOM 1371 O O . ALA A 1 169 ? -9.724 1.159 21.689 1.00 87.00 169 ALA A O 1
ATOM 1372 N N . PHE A 1 170 ? -8.515 2.788 22.640 1.00 90.94 170 PHE A N 1
ATOM 1373 C CA . PHE A 1 170 ? -7.623 2.970 21.487 1.00 90.94 170 PHE A CA 1
ATOM 1374 C C . PHE A 1 170 ? -6.774 1.728 21.190 1.00 90.94 170 PHE A C 1
ATOM 1376 O O . PHE A 1 170 ? -6.546 1.414 20.026 1.00 90.94 170 PHE A O 1
ATOM 1383 N N . TYR A 1 171 ? -6.389 0.953 22.209 1.00 90.75 171 TYR A N 1
ATOM 1384 C CA . TYR A 1 171 ? -5.605 -0.269 22.004 1.00 90.75 171 TYR A CA 1
ATOM 1385 C C . TYR A 1 171 ? -6.332 -1.333 21.170 1.00 90.75 171 TYR A C 1
ATOM 1387 O O . TYR A 1 171 ? -5.682 -2.165 20.543 1.00 90.75 171 TYR A O 1
ATOM 1395 N N . THR A 1 172 ? -7.666 -1.293 21.110 1.00 85.75 172 THR A N 1
ATOM 1396 C CA . THR A 1 172 ? -8.461 -2.256 20.326 1.00 85.75 172 THR A CA 1
ATOM 1397 C C . THR A 1 172 ? -8.225 -2.135 18.817 1.00 85.75 172 THR A C 1
ATOM 1399 O O . THR A 1 172 ? -8.301 -3.134 18.109 1.00 85.75 172 THR A O 1
ATOM 1402 N N . ILE A 1 173 ? -7.876 -0.941 18.317 1.00 88.12 173 ILE A N 1
ATOM 1403 C CA . ILE A 1 173 ? -7.628 -0.708 16.884 1.00 88.12 173 ILE A CA 1
ATOM 1404 C C . ILE A 1 173 ? -6.156 -0.829 16.490 1.00 88.12 173 ILE A C 1
ATOM 1406 O O . ILE A 1 173 ? -5.836 -0.798 15.302 1.00 88.12 173 ILE A O 1
ATOM 1410 N N . GLN A 1 174 ? -5.256 -0.984 17.465 1.00 91.38 174 GLN A N 1
ATOM 1411 C CA . GLN A 1 174 ? -3.817 -1.062 17.217 1.00 91.38 174 GLN A CA 1
ATOM 1412 C C . GLN A 1 174 ? -3.474 -2.206 16.256 1.00 91.38 174 GLN A C 1
ATOM 1414 O O . GLN A 1 174 ? -2.701 -2.010 15.321 1.00 91.38 174 GLN A O 1
ATOM 1419 N N . ALA A 1 175 ? -4.088 -3.377 16.464 1.00 86.94 175 ALA A N 1
ATOM 1420 C CA . ALA A 1 175 ? -3.878 -4.551 15.622 1.00 86.94 175 ALA A CA 1
ATOM 1421 C C . ALA A 1 175 ? -4.311 -4.292 14.173 1.00 86.94 175 ALA A C 1
ATOM 1423 O O . ALA A 1 175 ? -3.550 -4.552 13.250 1.00 86.94 175 ALA A O 1
ATOM 1424 N N . VAL A 1 176 ? -5.492 -3.703 13.969 1.00 88.81 176 VAL A N 1
ATOM 1425 C CA . VAL A 1 176 ? -6.012 -3.422 12.622 1.00 88.81 176 VAL A CA 1
ATOM 1426 C C . VAL A 1 176 ? -5.140 -2.420 11.881 1.00 88.81 176 VAL A C 1
ATOM 1428 O O . VAL A 1 176 ? -4.838 -2.624 10.708 1.00 88.81 176 VAL A O 1
ATOM 1431 N N . VAL A 1 177 ? -4.721 -1.344 12.550 1.00 91.94 177 VAL A N 1
ATOM 1432 C CA . VAL A 1 177 ? -3.840 -0.327 11.956 1.00 91.94 177 VAL A CA 1
ATOM 1433 C C . VAL A 1 177 ? -2.506 -0.949 11.551 1.00 91.94 177 VAL A C 1
ATOM 1435 O O . VAL A 1 177 ? -2.056 -0.732 10.428 1.00 91.94 177 VAL A O 1
ATOM 1438 N N . ALA A 1 178 ? -1.896 -1.738 12.442 1.00 91.88 178 ALA A N 1
ATOM 1439 C CA . ALA A 1 178 ? -0.624 -2.399 12.175 1.00 91.88 178 ALA A CA 1
ATOM 1440 C C . ALA A 1 178 ? -0.726 -3.362 10.985 1.00 91.88 178 ALA A C 1
ATOM 1442 O O . ALA A 1 178 ? 0.008 -3.190 10.018 1.00 91.88 178 ALA A O 1
ATOM 1443 N N . GLU A 1 179 ? -1.671 -4.305 11.017 1.00 89.06 179 GLU A N 1
ATOM 1444 C CA . GLU A 1 179 ? -1.827 -5.338 9.982 1.00 89.06 179 GLU A CA 1
ATOM 1445 C C . GLU A 1 179 ? -2.209 -4.747 8.618 1.00 89.06 179 GLU A C 1
ATOM 1447 O O . GLU A 1 179 ? -1.725 -5.204 7.579 1.00 89.06 179 GLU A O 1
ATOM 1452 N N . THR A 1 180 ? -3.034 -3.692 8.602 1.00 89.12 180 THR A N 1
ATOM 1453 C CA . THR A 1 180 ? -3.380 -2.991 7.356 1.00 89.12 180 THR A CA 1
ATOM 1454 C C . THR A 1 180 ? -2.126 -2.397 6.714 1.00 89.12 180 THR A C 1
ATOM 1456 O O . THR A 1 180 ? -1.880 -2.612 5.529 1.00 89.12 180 THR A O 1
ATOM 1459 N N . LEU A 1 181 ? -1.310 -1.675 7.488 1.00 90.25 181 LEU A N 1
ATOM 1460 C CA . LEU A 1 181 ? -0.094 -1.042 6.973 1.00 90.25 181 LEU A CA 1
ATOM 1461 C C . LEU A 1 181 ? 0.992 -2.069 6.629 1.00 90.25 181 LEU A C 1
ATOM 1463 O O . LEU A 1 181 ? 1.645 -1.917 5.600 1.00 90.25 181 LEU A O 1
ATOM 1467 N N . ASP A 1 182 ? 1.135 -3.135 7.416 1.00 90.62 182 ASP A N 1
ATOM 1468 C CA . ASP A 1 182 ? 2.082 -4.226 7.153 1.00 90.62 182 ASP A CA 1
ATOM 1469 C C . ASP A 1 182 ? 1.762 -4.978 5.862 1.00 90.62 182 ASP A C 1
ATOM 1471 O O . ASP A 1 182 ? 2.663 -5.268 5.075 1.00 90.62 182 ASP A O 1
ATOM 1475 N N . SER A 1 183 ? 0.477 -5.216 5.588 1.00 87.31 183 SER A N 1
ATOM 1476 C CA . SER A 1 183 ? 0.036 -5.827 4.329 1.00 87.31 183 SER A CA 1
ATOM 1477 C C . SER A 1 183 ? 0.421 -4.971 3.117 1.00 87.31 183 SER A C 1
ATOM 1479 O O . SER A 1 183 ? 0.875 -5.488 2.090 1.00 87.31 183 SER A O 1
ATOM 1481 N N . ILE A 1 184 ? 0.279 -3.646 3.238 1.00 87.00 184 ILE A N 1
ATOM 1482 C CA . ILE A 1 184 ? 0.668 -2.706 2.182 1.00 87.00 184 ILE A CA 1
ATOM 1483 C C . ILE A 1 184 ? 2.195 -2.703 2.033 1.00 87.00 184 ILE A C 1
ATOM 1485 O O . ILE A 1 184 ? 2.687 -2.872 0.922 1.00 87.00 184 ILE A O 1
ATOM 1489 N N . ILE A 1 185 ? 2.958 -2.584 3.123 1.00 87.44 185 ILE A N 1
ATOM 1490 C CA . ILE A 1 185 ? 4.432 -2.586 3.092 1.00 87.44 185 ILE A CA 1
ATOM 1491 C C . ILE A 1 185 ? 4.966 -3.861 2.428 1.00 87.44 185 ILE A C 1
ATOM 1493 O O . ILE A 1 185 ? 5.724 -3.769 1.458 1.00 87.44 185 ILE A O 1
ATOM 1497 N N . GLY A 1 186 ? 4.521 -5.038 2.883 1.00 83.94 186 GLY A N 1
ATOM 1498 C CA . GLY A 1 186 ? 4.989 -6.329 2.370 1.00 83.94 186 GLY A CA 1
ATOM 1499 C C . GLY A 1 186 ? 4.750 -6.499 0.866 1.00 83.94 186 GLY A C 1
ATOM 1500 O O . GLY A 1 186 ? 5.620 -6.987 0.146 1.00 83.94 186 GLY A O 1
ATOM 1501 N N . THR A 1 187 ? 3.621 -5.996 0.361 1.00 80.38 187 THR A N 1
ATOM 1502 C CA . THR A 1 187 ? 3.302 -5.994 -1.076 1.00 80.38 187 THR A CA 1
ATOM 1503 C C . THR A 1 187 ? 4.365 -5.272 -1.911 1.00 80.38 187 THR A C 1
ATOM 1505 O O . THR A 1 187 ? 4.805 -5.764 -2.954 1.00 80.38 187 THR A O 1
ATOM 1508 N N . PHE A 1 188 ? 4.795 -4.088 -1.476 1.00 81.44 188 PHE A N 1
ATOM 1509 C CA . PHE A 1 188 ? 5.765 -3.294 -2.233 1.00 81.44 188 PHE A CA 1
ATOM 1510 C C . PHE A 1 188 ? 7.203 -3.786 -2.044 1.00 81.44 188 PHE A C 1
ATOM 1512 O O . PHE A 1 188 ? 8.022 -3.646 -2.955 1.00 81.44 188 PHE A O 1
ATOM 1519 N N . GLU A 1 189 ? 7.512 -4.439 -0.925 1.00 82.88 189 GLU A N 1
ATOM 1520 C CA . GLU A 1 189 ? 8.774 -5.166 -0.768 1.00 82.88 189 GLU A CA 1
ATOM 1521 C C . GLU A 1 189 ? 8.883 -6.345 -1.750 1.00 82.88 189 GLU A C 1
ATOM 1523 O O . GLU A 1 189 ? 9.925 -6.528 -2.388 1.00 82.88 189 GLU A O 1
ATOM 1528 N N . GLU A 1 190 ? 7.806 -7.113 -1.949 1.00 81.06 190 GLU A N 1
ATOM 1529 C CA . GLU A 1 190 ? 7.757 -8.158 -2.981 1.00 81.06 190 GLU A CA 1
ATOM 1530 C C . GLU A 1 190 ? 7.970 -7.585 -4.388 1.00 81.06 190 GLU A C 1
ATOM 1532 O O . GLU A 1 190 ? 8.712 -8.162 -5.195 1.00 81.06 190 GLU A O 1
ATOM 1537 N N . PHE A 1 191 ? 7.390 -6.416 -4.676 1.00 81.75 191 PHE A N 1
ATOM 1538 C CA . PHE A 1 191 ? 7.640 -5.723 -5.935 1.00 81.75 191 PHE A CA 1
ATOM 1539 C C . PHE A 1 191 ? 9.114 -5.338 -6.118 1.00 81.75 191 PHE A C 1
ATOM 1541 O O . PHE A 1 191 ? 9.686 -5.623 -7.173 1.00 81.75 191 PHE A O 1
ATOM 1548 N N . ALA A 1 192 ? 9.752 -4.737 -5.108 1.00 82.88 192 ALA A N 1
ATOM 1549 C CA . ALA A 1 192 ? 11.175 -4.391 -5.161 1.00 82.88 192 ALA A CA 1
ATOM 1550 C C . ALA A 1 192 ? 12.046 -5.613 -5.495 1.00 82.88 192 ALA A C 1
ATOM 1552 O O . ALA A 1 192 ? 12.895 -5.542 -6.386 1.00 82.88 192 ALA A O 1
ATOM 1553 N N . ASN A 1 193 ? 11.777 -6.755 -4.856 1.00 84.56 193 ASN A N 1
ATOM 1554 C CA . ASN A 1 193 ? 12.488 -8.004 -5.136 1.00 84.56 193 ASN A CA 1
ATOM 1555 C C . ASN A 1 193 ? 12.303 -8.465 -6.594 1.00 84.56 193 ASN A C 1
ATOM 1557 O O . ASN A 1 193 ? 13.250 -8.921 -7.239 1.00 84.56 193 ASN A O 1
ATOM 1561 N N . LYS A 1 194 ? 11.097 -8.312 -7.155 1.00 83.88 194 LYS A N 1
ATOM 1562 C CA . LYS A 1 194 ? 10.828 -8.620 -8.568 1.00 83.88 194 LYS A CA 1
ATOM 1563 C C . LYS A 1 194 ? 11.594 -7.687 -9.513 1.00 83.88 194 LYS A C 1
ATOM 1565 O O . LYS A 1 194 ? 12.106 -8.148 -10.534 1.00 83.88 194 LYS A O 1
ATOM 1570 N N . VAL A 1 195 ? 11.717 -6.402 -9.178 1.00 85.44 195 VAL A N 1
ATOM 1571 C CA . VAL A 1 195 ? 12.517 -5.432 -9.948 1.00 85.44 195 VAL A CA 1
ATOM 1572 C C . VAL A 1 195 ? 14.006 -5.785 -9.913 1.00 85.44 195 VAL A C 1
ATOM 1574 O O . VAL A 1 195 ? 14.665 -5.721 -10.953 1.00 85.44 195 VAL A O 1
ATOM 1577 N N . ASP A 1 196 ? 14.528 -6.218 -8.764 1.00 86.75 196 ASP A N 1
ATOM 1578 C CA . ASP A 1 196 ? 15.909 -6.701 -8.639 1.00 86.75 196 ASP A CA 1
ATOM 1579 C C . ASP A 1 196 ? 16.192 -7.869 -9.599 1.00 86.75 196 ASP A C 1
ATOM 1581 O O . ASP A 1 196 ? 17.187 -7.855 -10.327 1.00 86.75 196 ASP A O 1
ATOM 1585 N N . MET A 1 197 ? 15.283 -8.847 -9.677 1.00 88.56 197 MET A N 1
ATOM 1586 C CA . MET A 1 197 ? 15.413 -9.970 -10.614 1.00 88.56 197 MET A CA 1
ATOM 1587 C C . MET A 1 197 ? 15.397 -9.515 -12.081 1.00 88.56 197 MET A C 1
ATOM 1589 O O . MET A 1 197 ? 16.158 -10.031 -12.902 1.00 88.56 197 MET A O 1
ATOM 1593 N N . LEU A 1 198 ? 14.549 -8.538 -12.421 1.00 88.12 198 LEU A N 1
ATOM 1594 C CA . LEU A 1 198 ? 14.479 -7.979 -13.775 1.00 88.12 198 LEU A CA 1
ATOM 1595 C C . LEU A 1 198 ? 15.755 -7.220 -14.158 1.00 88.12 198 LEU A C 1
ATOM 1597 O O . LEU A 1 198 ? 16.205 -7.324 -15.300 1.00 88.12 198 LEU A O 1
ATOM 1601 N N . ARG A 1 199 ? 16.370 -6.497 -13.214 1.00 90.19 199 ARG A N 1
ATOM 1602 C CA . ARG A 1 199 ? 17.667 -5.833 -13.420 1.00 90.19 199 ARG A CA 1
ATOM 1603 C C . ARG A 1 199 ? 18.758 -6.841 -13.771 1.00 90.19 199 ARG A C 1
ATOM 1605 O O . ARG A 1 199 ? 19.582 -6.582 -14.657 1.00 90.19 199 ARG A O 1
ATOM 1612 N N . ASP A 1 200 ? 18.794 -7.961 -13.061 1.00 90.06 200 ASP A N 1
ATOM 1613 C CA . ASP A 1 200 ? 19.825 -8.980 -13.244 1.00 90.06 200 ASP A CA 1
ATOM 1614 C C . ASP A 1 200 ? 19.665 -9.677 -14.606 1.00 90.06 200 ASP A C 1
ATOM 1616 O O . ASP A 1 200 ? 20.637 -9.767 -15.362 1.00 90.06 200 ASP A O 1
ATOM 1620 N N . ASP A 1 201 ? 18.432 -10.034 -14.984 1.00 90.19 201 ASP A N 1
ATOM 1621 C CA . ASP A 1 201 ? 18.101 -10.563 -16.319 1.00 90.19 201 ASP A CA 1
ATOM 1622 C C . ASP A 1 201 ? 18.444 -9.565 -17.442 1.00 90.19 201 ASP A C 1
ATOM 1624 O O . ASP A 1 201 ? 19.034 -9.937 -18.462 1.00 90.19 201 ASP A O 1
ATOM 1628 N N . PHE A 1 202 ? 18.147 -8.275 -17.250 1.00 89.50 202 PHE A N 1
ATOM 1629 C CA . PHE A 1 202 ? 18.534 -7.223 -18.193 1.00 89.50 202 PHE A CA 1
ATOM 1630 C C . PHE A 1 202 ? 20.056 -7.144 -18.367 1.00 89.50 202 PHE A C 1
ATOM 1632 O O . PHE A 1 202 ? 20.556 -7.113 -19.495 1.00 89.50 202 PHE A O 1
ATOM 1639 N N . SER A 1 203 ? 20.797 -7.153 -17.257 1.00 88.38 203 SER A N 1
ATOM 1640 C CA . SER A 1 203 ? 22.261 -7.071 -17.255 1.00 88.38 203 SER A CA 1
ATOM 1641 C C . SER A 1 203 ? 22.895 -8.267 -17.973 1.00 88.38 203 SER A C 1
ATOM 1643 O O . SER A 1 203 ? 23.833 -8.100 -18.757 1.00 88.38 203 SER A O 1
ATOM 1645 N N . GLU A 1 204 ? 22.368 -9.474 -17.757 1.00 91.62 204 GLU A N 1
ATOM 1646 C CA . GLU A 1 204 ? 22.814 -10.684 -18.451 1.00 91.62 204 GLU A CA 1
ATOM 1647 C C . GLU A 1 204 ? 22.561 -10.595 -19.963 1.00 91.62 204 GLU A C 1
ATOM 1649 O O . GLU A 1 204 ? 23.483 -10.783 -20.766 1.00 91.62 204 GLU A O 1
ATOM 1654 N N . LYS A 1 205 ? 21.338 -10.233 -20.371 1.00 90.25 205 LYS A N 1
ATOM 1655 C CA . LYS A 1 205 ? 20.970 -10.081 -21.789 1.00 90.25 205 LYS A CA 1
ATOM 1656 C C . LYS A 1 205 ? 21.807 -9.019 -22.497 1.00 90.25 205 LYS A C 1
ATOM 1658 O O . LYS A 1 205 ? 22.193 -9.218 -23.653 1.00 90.25 205 LYS A O 1
ATOM 1663 N N . LEU A 1 206 ? 22.112 -7.911 -21.823 1.00 87.75 206 LEU A N 1
ATOM 1664 C CA . LEU A 1 206 ? 22.965 -6.858 -22.367 1.00 87.75 206 LEU A CA 1
ATOM 1665 C C . LEU A 1 206 ? 24.395 -7.367 -22.597 1.00 87.75 206 LEU A C 1
ATOM 1667 O O . LEU A 1 206 ? 24.926 -7.210 -23.697 1.00 87.75 206 LEU A O 1
ATOM 1671 N N . ASN A 1 207 ? 24.985 -8.049 -21.612 1.00 89.06 207 ASN A N 1
ATOM 1672 C CA . ASN A 1 207 ? 26.331 -8.619 -21.726 1.00 89.06 207 ASN A CA 1
ATOM 1673 C C . ASN A 1 207 ? 26.440 -9.643 -22.865 1.00 89.06 207 ASN A C 1
ATOM 1675 O O . ASN A 1 207 ? 27.393 -9.594 -23.644 1.00 89.06 207 ASN A O 1
ATOM 1679 N N . ILE A 1 208 ? 25.446 -10.528 -23.013 1.00 91.31 208 ILE A N 1
ATOM 1680 C CA . ILE A 1 208 ? 25.391 -11.502 -24.115 1.00 91.31 208 ILE A CA 1
ATOM 1681 C C . ILE A 1 208 ? 25.380 -10.789 -25.474 1.00 91.31 208 ILE A C 1
ATOM 1683 O O . ILE A 1 208 ? 26.069 -11.208 -26.405 1.00 91.31 208 ILE A O 1
ATOM 1687 N N . ASN A 1 209 ? 24.609 -9.709 -25.610 1.00 85.94 209 ASN A N 1
ATOM 1688 C CA . ASN A 1 209 ? 24.540 -8.959 -26.863 1.00 85.94 209 ASN A CA 1
ATOM 1689 C C . ASN A 1 209 ? 25.830 -8.186 -27.166 1.00 85.94 209 ASN A C 1
ATOM 1691 O O . ASN A 1 209 ? 26.231 -8.134 -28.328 1.00 85.94 209 ASN A O 1
ATOM 1695 N N . ILE A 1 210 ? 26.509 -7.642 -26.150 1.00 86.88 210 ILE A N 1
ATOM 1696 C CA . ILE A 1 210 ? 27.824 -7.003 -26.317 1.00 86.88 210 ILE A CA 1
ATOM 1697 C C . ILE A 1 210 ? 28.848 -8.023 -26.827 1.00 86.88 210 ILE A C 1
ATOM 1699 O O . ILE A 1 210 ? 29.488 -7.776 -27.847 1.00 86.88 210 ILE A O 1
ATOM 1703 N N . GLN A 1 211 ? 28.938 -9.199 -26.195 1.00 85.81 211 GLN A N 1
ATOM 1704 C CA . GLN A 1 211 ? 29.851 -10.267 -26.625 1.00 85.81 211 GLN A CA 1
ATOM 1705 C C . GLN A 1 211 ? 29.581 -10.706 -28.069 1.00 85.81 211 GLN A C 1
ATOM 1707 O O . GLN A 1 211 ? 30.496 -10.764 -28.886 1.00 85.81 211 GLN A O 1
ATOM 1712 N N . ARG A 1 212 ? 28.308 -10.929 -28.421 1.00 87.69 212 ARG A N 1
ATOM 1713 C CA . ARG A 1 212 ? 27.915 -11.264 -29.799 1.00 87.69 212 ARG A CA 1
ATOM 1714 C C . ARG A 1 212 ? 28.290 -10.167 -30.796 1.00 87.69 212 ARG A C 1
ATOM 1716 O O . ARG A 1 212 ? 28.669 -10.475 -31.922 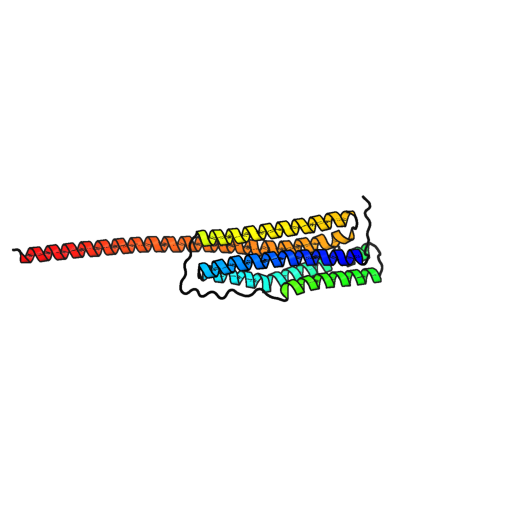1.00 87.69 212 ARG A O 1
ATOM 1723 N N . SER A 1 213 ? 28.170 -8.899 -30.408 1.00 84.19 213 SER A N 1
ATOM 1724 C CA . SER A 1 213 ? 28.558 -7.764 -31.250 1.00 84.19 213 SER A CA 1
ATOM 1725 C C . SER A 1 213 ? 30.069 -7.742 -31.507 1.00 84.19 213 SER A C 1
ATOM 1727 O 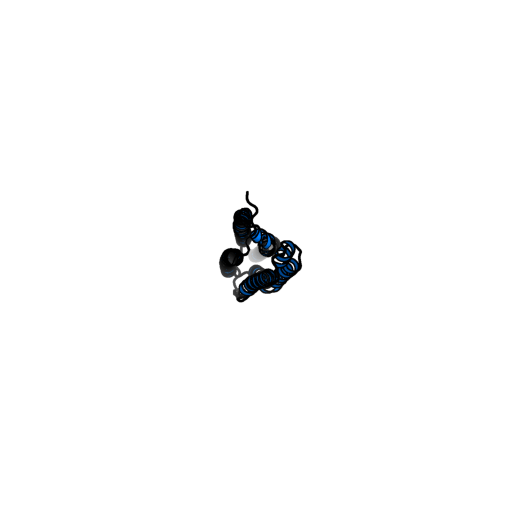O . SER A 1 213 ? 30.495 -7.549 -32.648 1.00 84.19 213 SER A O 1
ATOM 1729 N N . ASP A 1 214 ? 30.881 -8.012 -30.482 1.00 87.00 214 ASP A N 1
ATOM 1730 C CA . ASP A 1 214 ? 32.338 -8.110 -30.611 1.00 87.00 214 ASP A CA 1
ATOM 1731 C C . ASP A 1 214 ? 32.758 -9.288 -31.504 1.00 87.00 214 ASP A C 1
ATOM 1733 O O . ASP A 1 214 ? 33.594 -9.109 -32.397 1.00 87.00 214 ASP A O 1
ATOM 1737 N N . ASP A 1 215 ? 32.112 -10.448 -31.356 1.00 86.44 215 ASP A N 1
ATOM 1738 C CA . ASP A 1 215 ? 32.329 -11.616 -32.220 1.00 86.44 215 ASP A CA 1
ATOM 1739 C C . ASP A 1 215 ? 32.012 -11.296 -33.691 1.00 86.44 215 ASP A C 1
ATOM 1741 O O . ASP A 1 215 ? 32.796 -11.605 -34.596 1.00 86.44 215 ASP A O 1
ATOM 1745 N N . VAL A 1 216 ? 30.884 -10.621 -33.951 1.00 82.50 216 VAL A N 1
ATOM 1746 C CA . VAL A 1 216 ? 30.491 -10.184 -35.302 1.00 82.50 216 VAL A CA 1
ATOM 1747 C C . VAL A 1 216 ? 31.497 -9.181 -35.864 1.00 82.50 216 VAL A C 1
ATOM 1749 O O . VAL A 1 216 ? 31.907 -9.298 -37.022 1.00 82.50 216 VAL A O 1
ATOM 1752 N N . LYS A 1 217 ? 31.942 -8.214 -35.057 1.00 85.56 217 LYS A N 1
ATOM 1753 C CA . LYS A 1 217 ? 32.941 -7.218 -35.459 1.00 85.56 217 LYS A CA 1
ATOM 1754 C C . LYS A 1 217 ? 34.271 -7.878 -35.824 1.00 85.56 217 LYS A C 1
ATOM 1756 O O . LYS A 1 217 ? 34.879 -7.512 -36.833 1.00 85.56 217 LYS A O 1
ATOM 1761 N N . GLN A 1 218 ? 34.708 -8.870 -35.049 1.00 86.69 218 GLN A N 1
ATOM 1762 C CA . GLN A 1 218 ? 35.927 -9.624 -35.326 1.00 86.69 218 GLN A CA 1
ATOM 1763 C C . GLN A 1 218 ? 35.791 -10.472 -36.598 1.00 86.69 218 GLN A C 1
ATOM 1765 O O . GLN A 1 218 ? 36.675 -10.433 -37.456 1.00 86.69 218 GLN A O 1
ATOM 1770 N N . ALA A 1 219 ? 34.661 -11.162 -36.778 1.00 83.88 219 ALA A N 1
ATOM 1771 C CA . ALA A 1 219 ? 34.372 -11.918 -37.994 1.00 83.88 219 ALA A CA 1
ATOM 1772 C C . ALA A 1 219 ? 34.367 -11.019 -39.244 1.00 83.88 219 ALA A C 1
ATOM 1774 O O . ALA A 1 219 ? 34.998 -11.352 -40.248 1.00 83.88 219 ALA A O 1
ATOM 1775 N N . MET A 1 220 ? 33.732 -9.842 -39.179 1.00 79.69 220 MET A N 1
ATOM 1776 C CA . MET A 1 220 ? 33.743 -8.872 -40.281 1.00 79.69 220 MET A CA 1
ATOM 1777 C C . MET A 1 220 ? 35.151 -8.346 -40.574 1.00 79.69 220 MET A C 1
ATOM 1779 O O . MET A 1 220 ? 35.523 -8.237 -41.742 1.00 79.69 220 MET A O 1
ATOM 1783 N N . SER A 1 221 ? 35.954 -8.058 -39.544 1.00 87.50 221 SER A N 1
ATOM 1784 C CA . SER A 1 221 ? 37.350 -7.637 -39.723 1.00 87.50 221 SER A CA 1
ATOM 1785 C C . SER A 1 221 ? 38.166 -8.689 -40.481 1.00 87.50 221 SER A C 1
ATOM 1787 O O . SER A 1 221 ? 38.901 -8.340 -41.405 1.00 87.50 221 SER A O 1
ATOM 1789 N N . ASN A 1 222 ? 37.993 -9.971 -40.149 1.00 87.62 222 ASN A N 1
ATOM 1790 C CA . ASN A 1 222 ? 38.672 -11.070 -40.838 1.00 87.62 222 ASN A CA 1
ATOM 1791 C C . ASN A 1 222 ? 38.241 -11.167 -42.312 1.00 87.62 222 ASN A C 1
ATOM 1793 O O . ASN A 1 222 ? 39.093 -11.234 -43.195 1.00 87.62 222 ASN A O 1
ATOM 1797 N N . VAL A 1 223 ? 36.937 -11.069 -42.606 1.00 86.12 223 VAL A N 1
ATOM 1798 C CA . VAL A 1 223 ? 36.421 -11.074 -43.992 1.00 86.12 223 VAL A CA 1
ATOM 1799 C C . VAL A 1 223 ? 36.980 -9.904 -44.809 1.00 86.12 223 VAL A C 1
ATOM 1801 O O . VAL A 1 223 ? 37.339 -10.070 -45.980 1.00 86.12 223 VAL A O 1
ATOM 1804 N N . VAL A 1 224 ? 37.077 -8.713 -44.209 1.00 83.81 224 VAL A N 1
ATOM 1805 C CA . VAL A 1 224 ? 37.660 -7.530 -44.861 1.00 83.81 224 VAL A CA 1
ATOM 1806 C C . VAL A 1 224 ? 39.150 -7.740 -45.145 1.00 83.81 224 VAL A C 1
ATOM 1808 O O . VAL A 1 224 ? 39.602 -7.422 -46.248 1.00 83.81 224 VAL A O 1
ATOM 1811 N N . GLN A 1 225 ? 39.906 -8.305 -44.200 1.00 84.12 225 GLN A N 1
ATOM 1812 C CA . GLN A 1 225 ? 41.328 -8.615 -44.386 1.00 84.12 225 GLN A CA 1
ATOM 1813 C C . GLN A 1 225 ? 41.551 -9.654 -45.493 1.00 84.12 225 GLN A C 1
ATOM 1815 O O . GLN A 1 225 ? 42.311 -9.386 -46.424 1.00 84.12 225 GLN A O 1
ATOM 1820 N N . GLU A 1 226 ? 40.832 -10.779 -45.468 1.00 84.88 226 GLU A N 1
ATOM 1821 C CA . GLU A 1 226 ? 40.915 -11.816 -46.509 1.00 84.88 226 GLU A CA 1
ATOM 1822 C C . GLU A 1 226 ? 40.561 -11.271 -47.900 1.00 84.88 226 GLU A C 1
ATOM 1824 O O . GLU A 1 226 ? 41.195 -11.604 -48.907 1.00 84.88 226 GLU A O 1
ATOM 1829 N N . SER A 1 227 ? 39.550 -10.401 -47.972 1.00 77.75 227 SER A N 1
ATOM 1830 C CA . SER A 1 227 ? 39.160 -9.746 -49.221 1.00 77.75 227 SER A CA 1
ATOM 1831 C C . SER A 1 227 ? 40.270 -8.824 -49.729 1.00 77.75 227 SER A C 1
ATOM 1833 O O . SER A 1 227 ? 40.625 -8.880 -50.907 1.00 77.75 227 SER A O 1
ATOM 1835 N N . ALA A 1 228 ? 40.872 -8.016 -48.851 1.00 78.50 228 ALA A N 1
ATOM 1836 C CA . ALA A 1 228 ? 41.984 -7.138 -49.204 1.00 78.50 228 ALA A CA 1
ATOM 1837 C C . ALA A 1 228 ? 43.216 -7.920 -49.699 1.00 78.50 228 ALA A C 1
ATOM 1839 O O . ALA A 1 228 ? 43.869 -7.501 -50.660 1.00 78.50 228 ALA A O 1
ATOM 1840 N N . GLU A 1 229 ? 43.518 -9.071 -49.096 1.00 81.50 229 GLU A N 1
ATOM 1841 C CA . GLU A 1 229 ? 44.603 -9.959 -49.529 1.00 81.50 229 GLU A CA 1
ATOM 1842 C C . GLU A 1 229 ? 44.335 -10.580 -50.905 1.00 81.50 229 GLU A C 1
ATOM 1844 O O . GLU A 1 229 ? 45.207 -10.525 -51.779 1.00 81.50 229 GLU A O 1
ATOM 1849 N N . LYS A 1 230 ? 43.115 -11.078 -51.154 1.00 78.25 230 LYS A N 1
ATOM 1850 C CA . LYS A 1 230 ? 42.703 -11.579 -52.479 1.00 78.25 230 LYS A CA 1
ATOM 1851 C C . LYS A 1 230 ? 42.821 -10.501 -53.558 1.00 78.25 230 LYS A C 1
ATOM 1853 O O . LYS A 1 230 ? 43.355 -10.770 -54.636 1.00 78.25 230 LYS A O 1
ATOM 1858 N N . PHE A 1 231 ? 42.385 -9.273 -53.270 1.00 69.94 231 PHE A N 1
ATOM 1859 C CA . PHE A 1 231 ? 42.522 -8.148 -54.200 1.00 69.94 231 PHE A CA 1
ATOM 1860 C C . PHE A 1 231 ? 43.987 -7.799 -54.495 1.00 69.94 231 PHE A C 1
ATOM 1862 O O . PHE A 1 231 ? 44.341 -7.578 -55.656 1.00 69.94 231 PHE A O 1
ATOM 1869 N N . ARG A 1 232 ? 44.867 -7.798 -53.483 1.00 74.44 232 ARG A N 1
ATOM 1870 C CA . ARG A 1 232 ? 46.312 -7.595 -53.692 1.00 74.44 232 ARG A CA 1
ATOM 1871 C C . ARG A 1 232 ? 46.918 -8.697 -54.561 1.00 74.44 232 ARG A C 1
ATOM 1873 O O . ARG A 1 232 ? 47.640 -8.373 -55.503 1.00 74.44 232 ARG A O 1
ATOM 1880 N N . GLY A 1 233 ? 46.581 -9.960 -54.302 1.00 70.19 233 GLY A N 1
ATOM 1881 C CA . GLY A 1 233 ? 47.035 -11.103 -55.101 1.00 70.19 233 GLY A CA 1
ATOM 1882 C C . GLY A 1 233 ? 46.647 -10.987 -56.577 1.00 70.19 233 GLY A C 1
ATOM 1883 O O . GLY A 1 233 ? 47.496 -11.150 -57.450 1.00 70.19 233 GLY A O 1
ATOM 1884 N N . LEU A 1 234 ? 45.399 -10.601 -56.867 1.00 68.06 234 LEU A N 1
ATOM 1885 C CA . LEU A 1 234 ? 44.929 -10.366 -58.238 1.00 68.06 234 LEU A CA 1
ATOM 1886 C C . LEU A 1 234 ? 45.657 -9.197 -58.916 1.00 68.06 234 LEU A C 1
ATOM 1888 O O . LEU A 1 234 ? 46.046 -9.304 -60.075 1.00 68.06 234 LEU A O 1
ATOM 1892 N N . SER A 1 235 ? 45.903 -8.098 -58.198 1.00 61.03 235 SER A N 1
ATOM 1893 C CA . SER A 1 235 ? 46.635 -6.946 -58.747 1.00 61.03 235 SER A CA 1
ATOM 1894 C C . SER A 1 235 ? 48.097 -7.256 -59.106 1.00 61.03 235 SER A C 1
ATOM 1896 O O . SER A 1 235 ? 48.651 -6.632 -60.010 1.00 61.03 235 SER A O 1
ATOM 1898 N N . GLY A 1 236 ? 48.714 -8.234 -58.430 1.00 59.12 236 GLY A N 1
ATOM 1899 C CA . GLY A 1 236 ? 50.062 -8.716 -58.739 1.00 59.12 236 GLY A CA 1
ATOM 1900 C C . GLY A 1 236 ? 50.137 -9.522 -60.038 1.00 59.12 236 GLY A C 1
ATOM 1901 O O . GLY A 1 236 ? 51.144 -9.444 -60.733 1.00 59.12 236 GLY A O 1
ATOM 1902 N N . ILE A 1 237 ? 49.058 -10.223 -60.409 1.00 59.31 237 ILE A N 1
ATOM 1903 C CA . ILE A 1 237 ? 48.965 -10.996 -61.661 1.00 59.31 237 ILE A CA 1
ATOM 1904 C C . ILE A 1 237 ? 48.908 -10.070 -62.888 1.00 59.31 237 ILE A C 1
ATOM 1906 O O . ILE A 1 237 ? 49.441 -10.413 -63.933 1.00 59.31 237 ILE A O 1
ATOM 1910 N N . PHE A 1 238 ? 48.323 -8.874 -62.762 1.00 53.62 238 PHE A N 1
ATOM 1911 C CA . PHE A 1 238 ? 48.257 -7.887 -63.852 1.00 53.62 238 PHE A CA 1
ATOM 1912 C C . PHE A 1 238 ? 49.520 -7.016 -64.002 1.00 53.62 238 PHE A C 1
ATOM 1914 O O . PHE A 1 238 ? 49.571 -6.175 -64.899 1.00 53.62 238 PHE A O 1
ATOM 1921 N N . LYS A 1 239 ? 50.523 -7.169 -63.124 1.00 52.19 239 LYS A N 1
ATOM 1922 C CA . LYS A 1 239 ? 51.802 -6.433 -63.174 1.00 52.19 239 LYS A CA 1
ATOM 1923 C C . LYS A 1 239 ? 52.998 -7.283 -63.643 1.00 52.19 239 LYS A C 1
ATOM 1925 O O . LYS A 1 239 ? 54.113 -6.761 -63.639 1.00 52.19 239 LYS A O 1
ATOM 1930 N N . ALA A 1 240 ? 52.776 -8.543 -64.020 1.00 48.81 240 ALA A N 1
ATOM 1931 C CA . ALA A 1 240 ? 53.761 -9.430 -64.651 1.00 48.81 240 ALA A CA 1
ATOM 1932 C C . ALA A 1 240 ? 53.513 -9.509 -66.163 1.00 48.81 240 ALA A C 1
ATOM 1934 O O . ALA A 1 240 ? 54.514 -9.602 -66.906 1.00 48.81 240 ALA A O 1
#

pLDDT: mean 88.87, std 8.21, range [48.81, 97.44]

Solvent-accessible surface area (backbone atoms only — not comparable to full-atom values): 12896 Å² total; per-residue (Å²): 132,62,88,35,79,56,90,46,70,70,51,53,52,48,54,49,50,52,54,47,50,52,53,52,55,48,49,54,53,50,52,55,46,50,52,54,51,50,54,50,33,62,65,18,13,37,58,73,59,46,49,54,53,37,53,48,44,47,39,53,61,56,51,49,52,52,51,47,54,48,54,51,50,57,40,61,76,32,79,56,15,56,36,45,45,32,58,75,66,66,55,49,70,71,50,31,54,48,29,52,52,49,53,52,51,53,50,48,49,56,52,54,68,59,67,67,63,72,80,73,80,87,66,73,52,89,70,59,52,80,60,72,64,58,47,52,50,53,44,49,50,42,51,53,48,44,52,51,49,50,51,51,46,52,51,53,51,51,49,34,52,60,50,21,54,60,25,50,61,40,54,40,50,46,60,58,57,50,53,48,50,48,57,53,44,53,55,50,52,54,49,38,53,52,51,54,53,51,46,51,54,50,53,51,55,50,52,54,52,52,51,52,48,51,53,50,52,51,52,51,51,51,53,52,49,54,49,53,51,52,51,51,57,55,56,54,66,80,73,112

Mean predicted aligned error: 7.36 Å

Secondary structure (DSSP, 8-state):
--------HHHHHHHHHHHHHHHHHHHHHHHHHHHHHHHHHHHH--HHHHHHHHHHHHHIIIIIHHHHHHHHHHHHTSTTSHHHHHHHTT-HHHHHHHHHHHHHHHHHHHHHHTSSPPPPP----SS----HHHHHHHHHHHHHHHHHHHHHHHHHHHHHHHHHHH-GGGHHHHHHHHHHHHHHHHHHHHHHHHHHHHHHHHHHHHHHHHHHHHHHHHHHHHHHHHHHHHHHHHHHHTT-

Nearest PDB structures (foldseek):
  3ja6-assembly1_I  TM=2.527E-01  e=3.493E-01  Escherichia coli
  3zx6-assembly1_B  TM=2.605E-01  e=2.549E+00  Archaeoglobus fulgidus DSM 4304
  3ja6-assembly1_H  TM=2.400E-01  e=2.090E+00  Escherichia coli
  6ixg-assembly2_B  TM=2.654E-01  e=2.549E+00  Homo sapiens
  5xg2-assembly1_A  TM=2.086E-01  e=4.628E+00  Pyrococcus yayanosii CH1

Foldseek 3Di:
DDQDADPDPVVLVVLLVLLLVLLVLLLVLVVVLLVLLLVLCQVFLAVVSLVLSQVLLCCVLPVLLVVLLVQLVVLCPDCLQLLVVCVVVVVDDVSSVVSVVSSVSSVVSSVVSNVPRDDRRDGHNPDGDDDLVSLVSNLVSLVVSLVSLVVSLVVSLVVLVVVCVVHVSSSSCNSSSNVSSVSVSVSSVVSSVVSVVVSVVVVVVVVVVVVVVVVVVVVVVVVVVVVVVVVVVVVVVVVD

Sequence (240 aa):
MSNKFSFKEEAQQQIISLYQSAIEDTNSETQKYLDKMNALCEKTKFLPMVNAANDSIKFYNETLRYDIKKYFGDWVESESSLHAFIETMEGGEDAYRTAVGLERSLENVIDEMFASPLEELHVATDTPDVSKEDYELLIDYTKDYSNKLEEIKSKYLTTIENEGEENTAFYTIQAVVAETLDSIIGTFEEFANKVDMLRDDFSEKLNINIQRSDDVKQAMSNVVQESAEKFRGLSGIFKA

Radius of gyration: 29.52 Å; Cα contacts (8 Å, |Δi|>4): 202; chains: 1; bounding box: 80×24×100 Å